Protein AF-0000000071015668 (afdb_homodimer)

Sequence (280 aa):
MLLHIVARGRIGRSPEADLVARYLKRVTWPTKITELPDTGGKVPPVDPQTRIVMLDELGEVMPSRAFADKLGRWRDDGVRETRFMIGAADGFDDADRAGADLLLSFGRATWPHMLARAMLAEQLWRAASILANHPYHREGMLLHIVARGRIGRSPEADLVARYLKRVTWPTKITELPDTGGKVPPVDPQTRIVMLDELGEVMPSRAFADKLGRWRDDGVRETRFMIGAADGFDDADRAGADLLLSFGRATWPHMLARAMLAEQLWRAASILANHPYHREG

InterPro domains:
  IPR003742 RNA methyltransferase RlmH [MF_00658] (1-138)
  IPR003742 RNA methyltransferase RlmH [PF02590] (1-137)
  IPR003742 RNA methyltransferase RlmH [PIRSF004505] (1-138)
  IPR003742 RNA methyltransferase RlmH [PTHR33603] (47-138)
  IPR003742 RNA methyltransferase RlmH [cd18081] (3-138)
  IPR029026 tRNA (guanine-N1-)-methyltransferase, N-terminal [G3DSA:3.40.1280.10] (1-140)
  IPR029028 Alpha/beta knot methyltransferases [SSF75217] (1-136)

Organism: NCBI:txid2759526

Nearest PDB structures (foldseek):
  1to0-assembly1_A  TM=9.096E-01  e=3.775E-12  Bacillus subtilis
  1to0-assembly2_D  TM=9.175E-01  e=1.017E-11  Bacillus subtilis
  1to0-assembly3_E  TM=8.978E-01  e=8.444E-12  Bacillus subtilis
  1to0-assembly4_G  TM=9.095E-01  e=1.386E-11  Bacillus subtilis
  1vh0-assembly9_D  TM=8.968E-01  e=8.884E-11  Staphylococcus aureus

Secondary structure (DSSP, 8-state):
-EEEEEEES---SSHHHHHHHHHHHH-SS-EEEEEE-SS---PPPPPTTEEEEEEEEEEEE--HHHHHHHHHHHHHTT--EEEEEE--TT---HHHHHT-SEEEES-SS---HHHHHHHHHHHHHHHHHHHTT-GGGG--/-EEEEEEES---SSHHHHHHHHHHHH-SS-EEEEEE-SS---PPPPPTTEEEEEEEEEEEE--HHHHHHHHHHHHHTT--EEEEEE--TT---HHHHHT-SEEEES-SS---HHHHHHHHHHHHHHHHHHHTT-GGGG--

pLDDT: mean 94.3, std 7.39, range [49.72, 98.81]

Solvent-accessible surface area (backbone atoms only — not comparable to full-atom values): 14536 Å² total; per-residue (Å²): 84,35,41,32,40,40,31,34,38,80,67,64,95,41,44,43,41,53,45,26,52,59,25,50,72,67,30,88,53,56,71,46,77,45,73,30,49,68,68,69,73,81,75,77,84,81,60,90,48,47,44,37,33,33,59,33,57,85,32,50,62,48,36,46,66,56,52,24,50,52,54,50,48,40,43,74,71,61,33,50,29,41,36,37,39,39,40,36,48,80,51,76,53,70,73,57,58,69,69,36,75,36,46,39,14,73,13,40,40,77,56,42,44,58,55,44,49,22,52,48,25,44,49,51,26,41,21,48,24,49,77,66,69,38,72,64,58,65,54,40,87,36,42,32,40,39,30,33,38,78,66,65,96,40,44,42,40,52,44,26,52,57,24,50,71,65,31,86,54,57,71,46,80,43,72,31,49,68,70,70,71,84,75,77,85,80,59,92,47,47,44,36,34,33,60,33,57,85,32,50,61,49,36,45,65,57,51,24,51,52,54,50,50,41,44,73,71,61,32,50,29,40,37,37,38,37,40,36,48,80,51,74,54,70,74,58,58,70,68,36,77,36,48,39,14,73,15,41,41,78,56,45,46,58,55,46,48,23,52,48,24,44,49,50,25,40,21,48,24,49,78,66,69,38,72,63,60,65,55,42

Foldseek 3Di:
DEEEEEEEDDLPPDPLVVLLCVLLVLQPHHYYYHYHYLDDDDDDDDDPLEAEEEEDLPWDEDDLQVVLVVVVVSVVVPRPYYYYYQHAPVGDDPVVVVPHPGHYYPHNDDDHRSNVSSVVSNSSSLSSCVVVVHCVVVVD/DEEEEEEEDDLPPDPLVVLLCVLLVLQPHHYYYHYHYLDDDDDDDDDPLEAEEEEDLPWDEDDLQVVLVVVVVSVVVPRPYYYYYQHAPVGDDPVVVVPHPGHYYPHNDDDHRSNVSSVVSNSSSLSSCVVVVHCCVVVD

Structure (mmCIF, N/CA/C/O backbone):
data_AF-0000000071015668-model_v1
#
loop_
_entity.id
_entity.type
_entity.pdbx_description
1 polymer 'Ribosomal RNA large subunit methyltransferase H'
#
loop_
_atom_site.group_PDB
_atom_site.id
_atom_site.type_symbol
_atom_site.label_atom_id
_atom_site.label_alt_id
_atom_site.label_comp_id
_atom_site.label_asym_id
_atom_site.label_entity_id
_atom_site.label_seq_id
_atom_site.pdbx_PDB_ins_code
_atom_site.Cartn_x
_atom_site.Cartn_y
_atom_site.Cartn_z
_atom_site.occupancy
_atom_site.B_iso_or_equiv
_atom_site.auth_seq_id
_atom_site.auth_comp_id
_atom_site.auth_asym_id
_atom_site.auth_atom_id
_atom_site.pdbx_PDB_model_num
ATOM 1 N N . MET A 1 1 ? 8.297 21.766 9.859 1 97.38 1 MET A N 1
ATOM 2 C CA . MET A 1 1 ? 6.918 21.516 9.469 1 97.38 1 MET A CA 1
ATOM 3 C C . MET A 1 1 ? 6.371 20.266 10.156 1 97.38 1 MET A C 1
ATOM 5 O O . MET A 1 1 ? 7.027 19.234 10.172 1 97.38 1 MET A O 1
ATOM 9 N N . LEU A 1 2 ? 5.109 20.406 10.781 1 98.31 2 LEU A N 1
ATOM 10 C CA . LEU A 1 2 ? 4.43 19.281 11.43 1 98.31 2 LEU A CA 1
ATOM 11 C C . LEU A 1 2 ? 3.771 18.375 10.398 1 98.31 2 LEU A C 1
ATOM 13 O O . LEU A 1 2 ? 3.092 18.859 9.484 1 98.31 2 LEU A O 1
ATOM 17 N N . LEU A 1 3 ? 4.016 17.125 10.492 1 98.81 3 LEU A N 1
ATOM 18 C CA . LEU A 1 3 ? 3.26 16.125 9.75 1 98.81 3 LEU A CA 1
ATOM 19 C C . LEU A 1 3 ? 2.145 15.531 10.609 1 98.81 3 LEU A C 1
ATOM 21 O O . LEU A 1 3 ? 2.41 14.805 11.57 1 98.81 3 LEU A O 1
ATOM 25 N N . HIS A 1 4 ? 0.927 15.875 10.289 1 98.81 4 HIS A N 1
ATOM 26 C CA . HIS A 1 4 ? -0.224 15.547 11.125 1 98.81 4 HIS A CA 1
ATOM 27 C C . HIS A 1 4 ? -1.164 14.586 10.406 1 98.81 4 HIS A C 1
ATOM 29 O O . HIS A 1 4 ? -1.786 14.945 9.406 1 98.81 4 HIS A O 1
ATOM 35 N N . ILE A 1 5 ? -1.234 13.352 10.93 1 98.75 5 ILE A N 1
ATOM 36 C CA . ILE A 1 5 ? -2.189 12.383 10.406 1 98.75 5 ILE A CA 1
ATOM 37 C C . ILE A 1 5 ? -3.504 12.484 11.18 1 98.75 5 ILE A C 1
ATOM 39 O O . ILE A 1 5 ? -3.529 12.328 12.398 1 98.75 5 ILE A O 1
ATOM 43 N N . VAL A 1 6 ? -4.555 12.789 10.484 1 97.75 6 VAL A N 1
ATOM 44 C CA . VAL A 1 6 ? -5.91 12.766 11.023 1 97.75 6 VAL A CA 1
ATOM 45 C C . VAL A 1 6 ? -6.699 11.617 10.391 1 97.75 6 VAL A C 1
ATOM 47 O O . VAL A 1 6 ? -7.066 11.688 9.211 1 97.75 6 VAL A O 1
ATOM 50 N N . ALA A 1 7 ? -6.977 10.578 11.188 1 96.81 7 ALA A N 1
ATOM 51 C CA . ALA A 1 7 ? -7.512 9.336 10.633 1 96.81 7 ALA A CA 1
ATOM 52 C C . ALA A 1 7 ? -8.828 8.961 11.305 1 96.81 7 ALA A C 1
ATOM 54 O O . ALA A 1 7 ? -8.953 9.047 12.531 1 96.81 7 ALA A O 1
ATOM 55 N N . ARG A 1 8 ? -9.727 8.578 10.469 1 93.94 8 ARG A N 1
ATOM 56 C CA . ARG A 1 8 ? -10.961 8.016 11 1 93.94 8 ARG A CA 1
ATOM 57 C C . ARG A 1 8 ? -10.766 6.555 11.398 1 93.94 8 ARG A C 1
ATOM 59 O O . ARG A 1 8 ? -10.141 5.785 10.664 1 93.94 8 ARG A O 1
ATOM 66 N N . GLY A 1 9 ? -11.336 6.18 12.562 1 92.25 9 GLY A N 1
ATOM 67 C CA . GLY A 1 9 ? -11.211 4.832 13.102 1 92.25 9 GLY A CA 1
ATOM 68 C C . GLY A 1 9 ? -10.102 4.703 14.125 1 92.25 9 GLY A C 1
ATOM 69 O O . GLY A 1 9 ? -9.031 5.305 13.969 1 92.25 9 GLY A O 1
ATOM 70 N N . ARG A 1 10 ? -10.383 3.939 15.094 1 92.69 10 ARG A N 1
ATOM 71 C CA . ARG A 1 10 ? -9.359 3.656 16.094 1 92.69 10 ARG A CA 1
ATOM 72 C C . ARG A 1 10 ? -8.516 2.451 15.688 1 92.69 10 ARG A C 1
ATOM 74 O O . ARG A 1 10 ? -9.055 1.38 15.398 1 92.69 10 ARG A O 1
ATOM 81 N N . ILE A 1 11 ? -7.27 2.693 15.695 1 94 11 ILE A N 1
ATOM 82 C CA . ILE A 1 11 ? -6.391 1.664 15.156 1 94 11 ILE A CA 1
ATOM 83 C C . ILE A 1 11 ? -6.199 0.555 16.188 1 94 11 ILE A C 1
ATOM 85 O O . ILE A 1 11 ? -6.031 -0.614 15.828 1 94 11 ILE A O 1
ATOM 89 N N . GLY A 1 12 ? -6.242 0.882 17.531 1 94.94 12 GLY A N 1
ATOM 90 C CA . GLY A 1 12 ? -6.098 -0.102 18.578 1 94.94 12 GLY A CA 1
ATOM 91 C C . GLY A 1 12 ? -4.797 -0.877 18.5 1 94.94 12 GLY A C 1
ATOM 92 O O . GLY A 1 12 ? -3.877 -0.484 17.781 1 94.94 12 GLY A O 1
ATOM 93 N N . ARG A 1 13 ? -4.73 -1.938 19.422 1 97.06 13 ARG A N 1
ATOM 94 C CA . ARG A 1 13 ? -3.592 -2.848 19.312 1 97.06 13 ARG A CA 1
ATOM 95 C C . ARG A 1 13 ? -3.701 -3.721 18.078 1 97.06 13 ARG A C 1
ATOM 97 O O . ARG A 1 13 ? -4.641 -4.508 17.938 1 97.06 13 ARG A O 1
ATOM 104 N N . SER A 1 14 ? -2.807 -3.516 17.109 1 98 14 SER A N 1
ATOM 105 C CA . SER A 1 14 ? -2.873 -4.207 15.828 1 98 14 SER A CA 1
ATOM 106 C C . SER A 1 14 ? -1.526 -4.176 15.117 1 98 14 SER A C 1
ATOM 108 O O . SER A 1 14 ? -0.663 -3.359 15.438 1 98 14 SER A O 1
ATOM 110 N N . PRO A 1 15 ? -1.354 -5.109 14.18 1 98.56 15 PRO A N 1
ATOM 111 C CA . PRO A 1 15 ? -0.14 -5.047 13.359 1 98.56 15 PRO A CA 1
ATOM 112 C C . PRO A 1 15 ? 0.015 -3.713 12.633 1 98.56 15 PRO A C 1
ATOM 114 O O . PRO A 1 15 ? 1.133 -3.211 12.492 1 98.56 15 PRO A O 1
ATOM 117 N N . GLU A 1 16 ? -1.056 -3.131 12.148 1 98.5 16 GLU A N 1
ATOM 118 C CA . GLU A 1 16 ? -0.997 -1.818 11.516 1 98.5 16 GLU A CA 1
ATOM 119 C C . GLU A 1 16 ? -0.466 -0.76 12.477 1 98.5 16 GLU A C 1
ATOM 121 O O . GLU A 1 16 ? 0.361 0.072 12.102 1 98.5 16 GLU A O 1
ATOM 126 N N . ALA A 1 17 ? -0.989 -0.798 13.734 1 98.5 17 ALA A N 1
ATOM 127 C CA . ALA A 1 17 ? -0.533 0.152 14.742 1 98.5 17 ALA A CA 1
ATOM 128 C C . ALA A 1 17 ? 0.968 0.021 14.977 1 98.5 17 ALA A C 1
ATOM 130 O O . ALA A 1 17 ? 1.67 1.024 15.125 1 98.5 17 ALA A O 1
ATOM 131 N N . ASP A 1 18 ? 1.433 -1.205 15.039 1 98.75 18 ASP A N 1
ATOM 132 C CA . ASP A 1 18 ? 2.859 -1.454 15.227 1 98.75 18 ASP A CA 1
ATOM 133 C C . ASP A 1 18 ? 3.676 -0.856 14.078 1 98.75 18 ASP A C 1
ATOM 135 O O . ASP A 1 18 ? 4.734 -0.267 14.312 1 98.75 18 ASP A O 1
ATOM 139 N N . LEU A 1 19 ? 3.162 -1.014 12.859 1 98.75 19 LEU A N 1
ATOM 140 C CA . LEU A 1 19 ? 3.842 -0.467 11.688 1 98.75 19 LEU A CA 1
ATOM 141 C C . LEU A 1 19 ? 3.855 1.058 11.734 1 98.75 19 LEU A C 1
ATOM 143 O O . LEU A 1 19 ? 4.887 1.681 11.477 1 98.75 19 LEU A O 1
ATOM 147 N N . VAL A 1 20 ? 2.746 1.648 12.07 1 98.75 20 VAL A N 1
ATOM 148 C CA . VAL A 1 20 ? 2.656 3.102 12.156 1 98.75 20 VAL A CA 1
ATOM 149 C C . VAL A 1 20 ? 3.678 3.627 13.164 1 98.75 20 VAL A C 1
ATOM 151 O O . VAL A 1 20 ? 4.453 4.535 12.852 1 98.75 20 VAL A O 1
ATOM 154 N N . ALA A 1 21 ? 3.678 3.031 14.359 1 98.56 21 ALA A N 1
ATOM 155 C CA . ALA A 1 21 ? 4.598 3.449 15.414 1 98.56 21 ALA A CA 1
ATOM 156 C C . ALA A 1 21 ? 6.047 3.291 14.969 1 98.56 21 ALA A C 1
ATOM 158 O O . ALA A 1 21 ? 6.875 4.176 15.203 1 98.56 21 ALA A O 1
ATOM 159 N N . ARG A 1 22 ? 6.367 2.217 14.328 1 98.06 22 ARG A N 1
ATOM 160 C CA . ARG A 1 22 ? 7.715 1.924 13.859 1 98.06 22 ARG A CA 1
ATOM 161 C C . ARG A 1 22 ? 8.203 2.994 12.883 1 98.06 22 ARG A C 1
ATOM 163 O O . ARG A 1 22 ? 9.312 3.512 13.031 1 98.06 22 ARG A O 1
ATOM 170 N N . TYR A 1 23 ? 7.355 3.33 11.922 1 98.31 23 TYR A N 1
ATOM 171 C CA . TYR A 1 23 ? 7.781 4.262 10.883 1 98.31 23 TYR A CA 1
ATOM 172 C C . TYR A 1 23 ? 7.828 5.691 11.414 1 98.31 23 TYR A C 1
ATOM 174 O O . TYR A 1 23 ? 8.781 6.426 11.156 1 98.31 23 TYR A O 1
ATOM 182 N N . LEU A 1 24 ? 6.836 6.059 12.18 1 98.56 24 LEU A N 1
ATOM 183 C CA . LEU A 1 24 ? 6.777 7.445 12.633 1 98.56 24 LEU A CA 1
ATOM 184 C C . LEU A 1 24 ? 7.883 7.734 13.641 1 98.56 24 LEU A C 1
ATOM 186 O O . LEU A 1 24 ? 8.383 8.859 13.711 1 98.56 24 LEU A O 1
ATOM 190 N N . LYS A 1 25 ? 8.281 6.695 14.375 1 98.12 25 LYS A N 1
ATOM 191 C CA . LYS A 1 25 ? 9.375 6.859 15.328 1 98.12 25 LYS A CA 1
ATOM 192 C C . LYS A 1 25 ? 10.672 7.246 14.625 1 98.12 25 LYS A C 1
ATOM 194 O O . LYS A 1 25 ? 11.539 7.895 15.211 1 98.12 25 LYS A O 1
ATOM 199 N N . ARG A 1 26 ? 10.773 6.98 13.328 1 97.12 26 ARG A N 1
ATOM 200 C CA . ARG A 1 26 ? 12.008 7.191 12.586 1 97.12 26 ARG A CA 1
ATOM 201 C C . ARG A 1 26 ? 11.969 8.508 11.812 1 97.12 26 ARG A C 1
ATOM 203 O O . ARG A 1 26 ? 12.977 8.938 11.258 1 97.12 26 ARG A O 1
ATOM 210 N N . VAL A 1 27 ? 10.797 9.094 11.695 1 97.69 27 VAL A N 1
ATOM 211 C CA . VAL A 1 27 ? 10.664 10.375 11 1 97.69 27 VAL A CA 1
ATOM 212 C C . VAL A 1 27 ? 11.312 11.484 11.828 1 97.69 27 VAL A C 1
ATOM 214 O O . VAL A 1 27 ? 10.969 11.664 13 1 97.69 27 VAL A O 1
ATOM 217 N N . THR A 1 28 ? 12.203 12.219 11.242 1 96.06 28 THR A N 1
ATOM 218 C CA . THR A 1 28 ? 12.969 13.227 11.969 1 96.06 28 THR A CA 1
ATOM 219 C C . THR A 1 28 ? 12.195 14.539 12.055 1 96.06 28 THR A C 1
ATOM 221 O O . THR A 1 28 ? 12.617 15.469 12.75 1 96.06 28 THR A O 1
ATOM 224 N N . TRP A 1 29 ? 11.062 14.672 11.367 1 97.62 29 TRP A N 1
ATOM 225 C CA . TRP A 1 29 ? 10.172 15.82 11.484 1 97.62 29 TRP A CA 1
ATOM 226 C C . TRP A 1 29 ? 9.156 15.617 12.602 1 97.62 29 TRP A C 1
ATOM 228 O O . TRP A 1 29 ? 8.867 14.484 12.992 1 97.62 29 TRP A O 1
ATOM 238 N N . PRO A 1 30 ? 8.625 16.734 13.203 1 98.25 30 PRO A N 1
ATOM 239 C CA . PRO A 1 30 ? 7.527 16.531 14.156 1 98.25 30 PRO A CA 1
ATOM 240 C C . PRO A 1 30 ? 6.328 15.82 13.539 1 98.25 30 PRO A C 1
ATOM 242 O O . PRO A 1 30 ? 5.938 16.125 12.406 1 98.25 30 PRO A O 1
ATOM 245 N N . THR A 1 31 ? 5.801 14.82 14.25 1 98.75 31 THR A N 1
ATOM 246 C CA . THR A 1 31 ? 4.625 14.094 13.789 1 98.75 31 THR A CA 1
ATOM 247 C C . THR A 1 31 ? 3.529 14.109 14.852 1 98.75 31 THR A C 1
ATOM 249 O O . THR A 1 31 ? 3.816 14.234 16.047 1 98.75 31 THR A O 1
ATOM 252 N N . LYS A 1 32 ? 2.316 14.031 14.406 1 98.31 32 LYS A N 1
ATOM 253 C CA . LYS A 1 32 ? 1.137 13.953 15.266 1 98.31 32 LYS A CA 1
ATOM 254 C C . LYS A 1 32 ? 0.052 13.086 14.633 1 98.31 32 LYS A C 1
ATOM 256 O O . LYS A 1 32 ? -0.143 13.117 13.414 1 98.31 32 LYS A O 1
ATOM 261 N N . ILE A 1 33 ? -0.649 12.305 15.477 1 98.38 33 ILE A N 1
ATOM 262 C CA . ILE A 1 33 ? -1.789 11.523 15.016 1 98.38 33 ILE A CA 1
ATOM 263 C C . ILE A 1 33 ? -3.037 11.914 15.805 1 98.38 33 ILE A C 1
ATOM 265 O O . ILE A 1 33 ? -3.002 11.992 17.031 1 98.38 33 ILE A O 1
ATOM 269 N N . THR A 1 34 ? -4.07 12.195 15.117 1 97.81 34 THR A N 1
ATOM 270 C CA . THR A 1 34 ? -5.398 12.375 15.688 1 97.81 34 THR A CA 1
ATOM 271 C C . THR A 1 34 ? -6.367 11.32 15.156 1 97.81 34 THR A C 1
ATOM 273 O O . THR A 1 34 ? -6.613 11.25 13.953 1 97.81 34 THR A O 1
ATOM 276 N N . GLU A 1 35 ? -6.879 10.531 16.016 1 96.81 35 GLU A N 1
ATOM 277 C CA . GLU A 1 35 ? -7.871 9.531 15.641 1 96.81 35 GLU A CA 1
ATOM 278 C C . GLU A 1 35 ? -9.289 10.039 15.898 1 96.81 35 GLU A C 1
ATOM 280 O O . GLU A 1 35 ? -9.586 10.547 16.969 1 96.81 35 GLU A O 1
ATOM 285 N N . LEU A 1 36 ? -10.078 9.914 14.938 1 95.44 36 LEU A N 1
ATOM 286 C CA . LEU A 1 36 ? -11.492 10.258 15.031 1 95.44 36 LEU A CA 1
ATOM 287 C C . LEU A 1 36 ? -12.367 9.008 14.945 1 95.44 36 LEU A C 1
ATOM 289 O O . LEU A 1 36 ? -11.945 7.992 14.398 1 95.44 36 LEU A O 1
ATOM 293 N N . PRO A 1 37 ? -13.578 9.078 15.531 1 92.12 37 PRO A N 1
ATOM 294 C CA . PRO A 1 37 ? -14.5 7.969 15.273 1 92.12 37 PRO A CA 1
ATOM 295 C C . PRO A 1 37 ? -14.789 7.777 13.781 1 92.12 37 PRO A C 1
ATOM 297 O O . PRO A 1 37 ? -14.508 8.664 12.977 1 92.12 37 PRO A O 1
ATOM 300 N N . ASP A 1 38 ? -15.328 6.652 13.445 1 86.94 38 ASP A N 1
ATOM 301 C CA . ASP A 1 38 ? -15.641 6.363 12.047 1 86.94 38 ASP A CA 1
ATOM 302 C C . ASP A 1 38 ? -16.594 7.406 11.461 1 86.94 38 ASP A C 1
ATOM 304 O O . ASP A 1 38 ? -16.484 7.762 10.289 1 86.94 38 ASP A O 1
ATOM 308 N N . THR A 1 39 ? -17.469 7.738 12.352 1 84.69 39 THR A N 1
ATOM 309 C CA . THR A 1 39 ? -18.422 8.766 11.977 1 84.69 39 THR A CA 1
ATOM 310 C C . THR A 1 39 ? -18.469 9.875 13.023 1 84.69 39 THR A C 1
ATOM 312 O O . THR A 1 39 ? -18.375 9.609 14.219 1 84.69 39 THR A O 1
ATOM 315 N N . GLY A 1 40 ? -18.438 11.086 12.492 1 83.19 40 GLY A N 1
ATOM 316 C CA . GLY A 1 40 ? -18.531 12.219 13.398 1 83.19 40 GLY A CA 1
ATOM 317 C C . GLY A 1 40 ? -17.203 12.602 14.016 1 83.19 40 GLY A C 1
ATOM 318 O O . GLY A 1 40 ? -16.141 12.375 13.414 1 83.19 40 GLY A O 1
ATOM 319 N N . GLY A 1 41 ? -17.203 13.445 15.016 1 87.88 41 GLY A N 1
ATOM 320 C CA . GLY A 1 41 ? -16.016 13.953 15.672 1 87.88 41 GLY A CA 1
ATOM 321 C C . GLY A 1 41 ? -15.508 15.258 15.078 1 87.88 41 GLY A C 1
ATOM 322 O O . GLY A 1 41 ? -15.703 15.516 13.891 1 87.88 41 GLY A O 1
ATOM 323 N N . LYS A 1 42 ? -14.883 15.945 15.914 1 88.81 42 LYS A N 1
ATOM 324 C CA . LYS A 1 42 ? -14.414 17.25 15.477 1 88.81 42 LYS A CA 1
ATOM 325 C C . LYS A 1 42 ? -12.984 17.188 14.945 1 88.81 42 LYS A C 1
ATOM 327 O O . LYS A 1 42 ? -12.07 16.766 15.648 1 88.81 42 LYS A O 1
ATOM 332 N N . VAL A 1 43 ? -12.891 17.484 13.68 1 89.94 43 VAL A N 1
ATOM 333 C CA . VAL A 1 43 ? -11.555 17.625 13.094 1 89.94 43 VAL A CA 1
ATOM 334 C C . VAL A 1 43 ? -10.828 18.797 13.727 1 89.94 43 VAL A C 1
ATOM 336 O O . VAL A 1 43 ? -11.406 19.875 13.891 1 89.94 43 VAL A O 1
ATOM 339 N N . PRO A 1 44 ? -9.586 18.625 14.109 1 93.31 44 PRO A N 1
ATOM 340 C CA . PRO A 1 44 ? -8.852 19.766 14.664 1 93.31 44 PRO A CA 1
ATOM 341 C C . PRO A 1 44 ? -8.844 20.969 13.727 1 93.31 44 PRO A C 1
ATOM 343 O O . PRO A 1 44 ? -8.812 20.812 12.508 1 93.31 44 PRO A O 1
ATOM 346 N N . PRO A 1 45 ? -8.812 22.078 14.297 1 92.56 45 PRO A N 1
ATOM 347 C CA . PRO A 1 45 ? -8.805 23.281 13.469 1 92.56 45 PRO A CA 1
ATOM 348 C C . PRO A 1 45 ? -7.562 23.375 12.578 1 92.56 45 PRO A C 1
ATOM 350 O O . PRO A 1 45 ? -6.5 22.875 12.945 1 92.56 45 PRO A O 1
ATOM 353 N N . VAL A 1 46 ? -7.801 24 11.414 1 92.19 46 VAL A N 1
ATOM 354 C CA . VAL A 1 46 ? -6.723 24.141 10.438 1 92.19 46 VAL A CA 1
ATOM 355 C C . VAL A 1 46 ? -6.148 25.562 10.516 1 92.19 46 VAL A C 1
ATOM 357 O O . VAL A 1 46 ? -6.879 26.547 10.359 1 92.19 46 VAL A O 1
ATOM 360 N N . ASP A 1 47 ? -4.918 25.656 10.742 1 90.88 47 ASP A N 1
ATOM 361 C CA . ASP A 1 47 ? -4.242 26.953 10.719 1 90.88 47 ASP A CA 1
ATOM 362 C C . ASP A 1 47 ? -3.994 27.406 9.281 1 90.88 47 ASP A C 1
ATOM 364 O O . ASP A 1 47 ? -3.941 26.594 8.359 1 90.88 47 ASP A O 1
ATOM 368 N N . PRO A 1 48 ? -3.865 28.75 8.992 1 89.31 48 PRO A N 1
ATOM 369 C CA . PRO A 1 48 ? -3.666 29.266 7.633 1 89.31 48 PRO A CA 1
ATOM 370 C C . PRO A 1 48 ? -2.424 28.703 6.957 1 89.31 48 PRO A C 1
ATOM 372 O O . PRO A 1 48 ? -2.379 28.594 5.727 1 89.31 48 PRO A O 1
ATOM 375 N N . GLN A 1 49 ? -1.411 28.328 7.605 1 95.44 49 GLN A N 1
ATOM 376 C CA . GLN A 1 49 ? -0.181 27.812 7.016 1 95.44 49 GLN A CA 1
ATOM 377 C C . GLN A 1 49 ? -0.168 26.297 7.016 1 95.44 49 GLN A C 1
ATOM 379 O O . GLN A 1 49 ? 0.865 25.672 7.285 1 95.44 49 GLN A O 1
ATOM 384 N N . THR A 1 50 ? -1.408 25.734 6.742 1 97.88 50 THR A N 1
ATOM 385 C CA . THR A 1 50 ? -1.548 24.281 6.711 1 97.88 50 THR A CA 1
ATOM 386 C C . THR A 1 50 ? -1.896 23.797 5.305 1 97.88 50 THR A C 1
ATOM 388 O O . THR A 1 50 ? -2.738 24.391 4.633 1 97.88 50 THR A O 1
ATOM 391 N N . ARG A 1 51 ? -1.171 22.812 4.824 1 98.5 51 ARG A N 1
ATOM 392 C CA . ARG A 1 51 ? -1.559 22.094 3.615 1 98.5 51 ARG A CA 1
ATOM 393 C C . ARG A 1 51 ? -2.367 20.844 3.957 1 98.5 51 ARG A C 1
ATOM 395 O O . ARG A 1 51 ? -2.012 20.109 4.875 1 98.5 51 ARG A O 1
ATOM 402 N N . ILE A 1 52 ? -3.467 20.641 3.207 1 98.19 52 ILE A N 1
ATOM 403 C CA . ILE A 1 52 ? -4.332 19.484 3.432 1 98.19 52 ILE A CA 1
ATOM 404 C C . ILE A 1 52 ? -4.117 18.453 2.322 1 98.19 52 ILE A C 1
ATOM 406 O O . ILE A 1 52 ? -4.309 18.75 1.143 1 98.19 52 ILE A O 1
ATOM 410 N N . VAL A 1 53 ? -3.691 17.266 2.73 1 98.56 53 VAL A N 1
ATOM 411 C CA . VAL A 1 53 ? -3.553 16.125 1.832 1 98.56 53 VAL A CA 1
ATOM 412 C C . VAL A 1 53 ? -4.609 15.078 2.164 1 98.56 53 VAL A C 1
ATOM 414 O O . VAL A 1 53 ? -4.684 14.602 3.301 1 98.56 53 VAL A O 1
ATOM 417 N N . MET A 1 54 ? -5.414 14.727 1.204 1 97.81 54 MET A N 1
ATOM 418 C CA . MET A 1 54 ? -6.391 13.656 1.396 1 97.81 54 MET A CA 1
ATOM 419 C C . MET A 1 54 ? -5.957 12.391 0.673 1 97.81 54 MET A C 1
ATOM 421 O O . MET A 1 54 ? -5.613 12.43 -0.51 1 97.81 54 MET A O 1
ATOM 425 N N . LEU A 1 55 ? -5.914 11.305 1.407 1 97.38 55 LEU A N 1
ATOM 426 C CA . LEU A 1 55 ? -5.66 10.023 0.769 1 97.38 55 LEU A CA 1
ATOM 427 C C . LEU A 1 55 ? -6.918 9.492 0.083 1 97.38 55 LEU A C 1
ATOM 429 O O . LEU A 1 55 ? -7.938 9.273 0.737 1 97.38 55 LEU A O 1
ATOM 433 N N . ASP A 1 56 ? -6.797 9.336 -1.21 1 94.25 56 ASP A N 1
ATOM 434 C CA . ASP A 1 56 ? -7.949 9.023 -2.053 1 94.25 56 ASP A CA 1
ATOM 435 C C . ASP A 1 56 ? -7.523 8.219 -3.283 1 94.25 56 ASP A C 1
ATOM 437 O O . ASP A 1 56 ? -6.59 8.609 -3.988 1 94.25 56 ASP A O 1
ATOM 441 N N . GLU A 1 57 ? -8.234 7.117 -3.568 1 91.62 57 GLU A N 1
ATOM 442 C CA . GLU A 1 57 ? -7.863 6.262 -4.691 1 91.62 57 GLU A CA 1
ATOM 443 C C . GLU A 1 57 ? -7.992 7.008 -6.02 1 91.62 57 GLU A C 1
ATOM 445 O O . GLU A 1 57 ? -7.406 6.602 -7.023 1 91.62 57 GLU A O 1
ATOM 450 N N . LEU A 1 58 ? -8.68 8.156 -6.035 1 90 58 LEU A N 1
ATOM 451 C CA . LEU A 1 58 ? -8.875 8.922 -7.258 1 90 58 LEU A CA 1
ATOM 452 C C . LEU A 1 58 ? -7.84 10.039 -7.367 1 90 58 LEU A C 1
ATOM 454 O O . LEU A 1 58 ? -7.832 10.789 -8.344 1 90 58 LEU A O 1
ATOM 458 N N . GLY A 1 59 ? -6.973 10.117 -6.383 1 95.25 59 GLY A N 1
ATOM 459 C CA . GLY A 1 59 ? -5.992 11.188 -6.328 1 95.25 59 GLY A CA 1
ATOM 460 C C . GLY A 1 59 ? -4.797 10.953 -7.227 1 95.25 59 GLY A C 1
ATOM 461 O O . GLY A 1 59 ? -4.832 10.086 -8.102 1 95.25 59 GLY A O 1
ATOM 462 N N . GLU A 1 60 ? -3.795 11.797 -7.082 1 96.75 60 GLU A N 1
ATOM 463 C CA . GLU A 1 60 ? -2.549 11.727 -7.836 1 96.75 60 GLU A CA 1
ATOM 464 C C . GLU A 1 60 ? -1.694 10.547 -7.375 1 96.75 60 GLU A C 1
ATOM 466 O O . GLU A 1 60 ? -1.512 10.336 -6.176 1 96.75 60 GLU A O 1
ATOM 471 N N . VAL A 1 61 ? -1.271 9.789 -8.289 1 96.56 61 VAL A N 1
ATOM 472 C CA . VAL A 1 61 ? -0.312 8.719 -8.039 1 96.56 61 VAL A CA 1
ATOM 473 C C . VAL A 1 61 ? 1.104 9.219 -8.32 1 96.56 61 VAL A C 1
ATOM 475 O O . VAL A 1 61 ? 1.444 9.523 -9.469 1 96.56 61 VAL A O 1
ATOM 478 N N . MET A 1 62 ? 1.941 9.312 -7.289 1 95.19 62 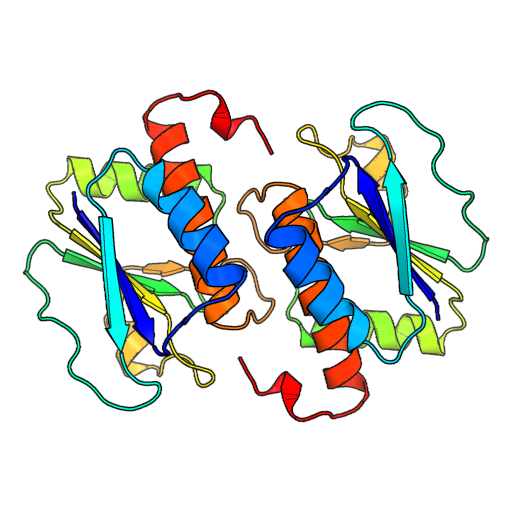MET A N 1
ATOM 479 C CA . MET A 1 62 ? 3.262 9.891 -7.523 1 95.19 62 MET A CA 1
ATOM 480 C C . MET A 1 62 ? 4.355 9.016 -6.922 1 95.19 62 MET A C 1
ATOM 482 O O . MET A 1 62 ? 4.121 8.312 -5.934 1 95.19 62 MET A O 1
ATOM 486 N N . PRO A 1 63 ? 5.531 9.062 -7.566 1 96.38 63 PRO A N 1
ATOM 487 C CA . PRO A 1 63 ? 6.68 8.375 -6.973 1 96.38 63 PRO A CA 1
ATOM 488 C C . PRO A 1 63 ? 7.074 8.953 -5.617 1 96.38 63 PRO A C 1
ATOM 490 O O . PRO A 1 63 ? 6.82 10.125 -5.34 1 96.38 63 PRO A O 1
ATOM 493 N N . SER A 1 64 ? 7.711 8.117 -4.844 1 96.94 64 SER A N 1
ATOM 494 C CA . SER A 1 64 ? 8.156 8.547 -3.52 1 96.94 64 SER A CA 1
ATOM 495 C C . SER A 1 64 ? 9.008 9.805 -3.605 1 96.94 64 SER A C 1
ATOM 497 O O . SER A 1 64 ? 8.883 10.703 -2.77 1 96.94 64 SER A O 1
ATOM 499 N N . ARG A 1 65 ? 9.82 9.906 -4.629 1 96.38 65 ARG A N 1
ATOM 500 C CA . ARG A 1 65 ? 10.695 11.062 -4.762 1 96.38 65 ARG A CA 1
ATOM 501 C C . ARG A 1 65 ? 9.883 12.336 -5.02 1 96.38 65 ARG A C 1
ATOM 503 O O . ARG A 1 65 ? 10.18 13.391 -4.453 1 96.38 65 ARG A O 1
ATOM 510 N N . ALA A 1 66 ? 8.93 12.211 -5.832 1 97.62 66 ALA A N 1
ATOM 511 C CA . ALA A 1 66 ? 8.07 13.359 -6.113 1 97.62 66 ALA A CA 1
ATOM 512 C C . ALA A 1 66 ? 7.305 13.789 -4.867 1 97.62 66 ALA A C 1
ATOM 514 O O . ALA A 1 66 ? 7.16 14.984 -4.605 1 97.62 66 ALA A O 1
ATOM 515 N N . PHE A 1 67 ? 6.828 12.859 -4.113 1 98.25 67 PHE A N 1
ATOM 516 C CA . PHE A 1 67 ? 6.145 13.133 -2.855 1 98.25 67 PHE A CA 1
ATOM 517 C C . PHE A 1 67 ? 7.074 13.836 -1.874 1 98.25 67 PHE A C 1
ATOM 519 O O . PHE A 1 67 ? 6.695 14.836 -1.265 1 98.25 67 PHE A O 1
ATOM 526 N N . ALA A 1 68 ? 8.25 13.336 -1.787 1 98.31 68 ALA A N 1
ATOM 527 C CA . ALA A 1 68 ? 9.258 13.93 -0.917 1 98.31 68 ALA A CA 1
ATOM 528 C C . ALA A 1 68 ? 9.547 15.375 -1.325 1 98.31 68 ALA A C 1
ATOM 530 O O . ALA A 1 68 ? 9.602 16.266 -0.477 1 98.31 68 ALA A O 1
ATOM 531 N N . ASP A 1 69 ? 9.734 15.562 -2.621 1 98.31 69 ASP A N 1
ATOM 532 C CA . ASP A 1 69 ? 10.023 16.891 -3.139 1 98.31 69 ASP A CA 1
ATOM 533 C C . ASP A 1 69 ? 8.891 17.875 -2.82 1 98.31 69 ASP A C 1
ATOM 535 O O . ASP A 1 69 ? 9.141 19.031 -2.477 1 98.31 69 ASP A O 1
ATOM 539 N N . LYS A 1 70 ? 7.699 17.391 -2.926 1 98.5 70 LYS A N 1
ATOM 540 C CA . LYS A 1 70 ? 6.543 18.219 -2.617 1 98.5 70 LYS A CA 1
ATOM 541 C C . LYS A 1 70 ? 6.531 18.625 -1.146 1 98.5 70 LYS A C 1
ATOM 543 O O . LYS A 1 70 ? 6.344 19.812 -0.822 1 98.5 70 LYS A O 1
ATOM 548 N N . LEU A 1 71 ? 6.723 17.719 -0.256 1 98.56 71 LEU A N 1
ATOM 549 C CA . LEU A 1 71 ? 6.801 18 1.171 1 98.56 71 LEU A CA 1
ATOM 550 C C . LEU A 1 71 ? 7.941 18.969 1.465 1 98.56 71 LEU A C 1
ATOM 552 O O . LEU A 1 71 ? 7.773 19.922 2.236 1 98.56 71 LEU A O 1
ATOM 556 N N . GLY A 1 72 ? 9.086 18.703 0.833 1 98.44 72 GLY A N 1
ATOM 557 C CA . GLY A 1 72 ? 10.227 19.578 1.012 1 98.44 72 GLY A CA 1
ATOM 558 C C . GLY A 1 72 ? 9.953 21 0.583 1 98.44 72 GLY A C 1
ATOM 559 O O . GLY A 1 72 ? 10.32 21.953 1.284 1 98.44 72 GLY A O 1
ATOM 560 N N . ARG A 1 73 ? 9.367 21.141 -0.561 1 98.5 73 ARG A N 1
ATOM 561 C CA . ARG A 1 73 ? 9.016 22.469 -1.061 1 98.5 73 ARG A CA 1
ATOM 562 C C . ARG A 1 73 ? 8.07 23.188 -0.1 1 98.5 73 ARG A C 1
ATOM 564 O O . ARG A 1 73 ? 8.258 24.375 0.196 1 98.5 73 ARG A O 1
ATOM 571 N N . TRP A 1 74 ? 7.047 22.453 0.393 1 98.62 74 TRP A N 1
ATOM 572 C CA . TRP A 1 74 ? 6.117 23.031 1.351 1 98.62 74 TRP A CA 1
ATOM 573 C C . TRP A 1 74 ? 6.848 23.5 2.604 1 98.62 74 TRP A C 1
ATOM 575 O O . TRP A 1 74 ? 6.629 24.625 3.078 1 98.62 74 TRP A O 1
ATOM 585 N N . ARG A 1 75 ? 7.688 22.703 3.107 1 97.81 75 ARG A N 1
ATOM 586 C CA . ARG A 1 75 ? 8.484 23.062 4.273 1 97.81 75 ARG A CA 1
ATOM 587 C C . ARG A 1 75 ? 9.297 24.312 4.012 1 97.81 75 ARG A C 1
ATOM 589 O O . ARG A 1 75 ? 9.289 25.25 4.816 1 97.81 75 ARG A O 1
ATOM 596 N N . ASP A 1 76 ? 9.93 24.406 2.871 1 97.81 76 ASP A N 1
ATOM 597 C CA . ASP A 1 76 ? 10.805 25.516 2.512 1 97.81 76 ASP A CA 1
ATOM 598 C C . ASP A 1 76 ? 9.992 26.797 2.271 1 97.81 76 ASP A C 1
ATOM 600 O O . ASP A 1 76 ? 10.492 27.906 2.469 1 97.81 76 ASP A O 1
ATOM 604 N N . ASP A 1 77 ? 8.781 26.656 1.91 1 97.5 77 ASP A N 1
ATOM 605 C CA . ASP A 1 77 ? 7.898 27.781 1.62 1 97.5 77 ASP A CA 1
ATOM 606 C C . ASP A 1 77 ? 7.242 28.312 2.895 1 97.5 77 ASP A C 1
ATOM 608 O O . ASP A 1 77 ? 6.41 29.219 2.842 1 97.5 77 ASP A O 1
ATOM 612 N N . GLY A 1 78 ? 7.469 27.688 3.975 1 96.75 78 GLY A N 1
ATOM 613 C CA . GLY A 1 78 ? 7.008 28.234 5.242 1 96.75 78 GLY A CA 1
ATOM 614 C C . GLY A 1 78 ? 5.742 27.578 5.75 1 96.75 78 GLY A C 1
ATOM 615 O O . GLY A 1 78 ? 5.141 28.031 6.723 1 96.75 78 GLY A O 1
ATOM 616 N N . VAL A 1 79 ? 5.332 26.484 5.117 1 98.12 79 VAL A N 1
ATOM 617 C CA . VAL A 1 79 ? 4.199 25.719 5.625 1 98.12 79 VAL A CA 1
ATOM 618 C C . VAL A 1 79 ? 4.523 25.172 7.016 1 98.12 79 VAL A C 1
ATOM 620 O O . VAL A 1 79 ? 5.605 24.625 7.242 1 98.12 79 VAL A O 1
ATOM 623 N N . ARG A 1 80 ? 3.596 25.344 7.93 1 97.69 80 ARG A N 1
ATOM 624 C CA . ARG A 1 80 ? 3.846 24.969 9.312 1 97.69 80 ARG A CA 1
ATOM 625 C C . ARG A 1 80 ? 3.346 23.562 9.594 1 97.69 80 ARG A C 1
ATOM 627 O O . ARG A 1 80 ? 3.877 22.859 10.461 1 97.69 80 ARG A O 1
ATOM 634 N N . GLU A 1 81 ? 2.271 23.141 8.844 1 98.44 81 GLU A N 1
ATOM 635 C CA . GLU A 1 81 ? 1.658 21.828 9.023 1 98.44 81 GLU A CA 1
ATOM 636 C C . GLU A 1 81 ? 1.19 21.25 7.691 1 98.44 81 GLU A C 1
ATOM 638 O O . GLU A 1 81 ? 0.61 21.969 6.867 1 98.44 81 GLU A O 1
ATOM 643 N N . THR A 1 82 ? 1.531 20.047 7.453 1 98.75 82 THR A N 1
ATOM 644 C CA . THR A 1 82 ? 0.836 19.234 6.461 1 98.75 82 THR A CA 1
ATOM 645 C C . THR A 1 82 ? -0.062 18.203 7.137 1 98.75 82 THR A C 1
ATOM 647 O O . THR A 1 82 ? 0.416 17.375 7.906 1 98.75 82 THR A O 1
ATOM 650 N N . ARG A 1 83 ? -1.336 18.328 6.863 1 98.56 83 ARG A N 1
ATOM 651 C CA . ARG A 1 83 ? -2.32 17.438 7.465 1 98.56 83 ARG A CA 1
ATOM 652 C C . ARG A 1 83 ? -2.783 16.375 6.465 1 98.56 83 ARG A C 1
ATOM 654 O O . ARG A 1 83 ? -3.287 16.719 5.391 1 98.56 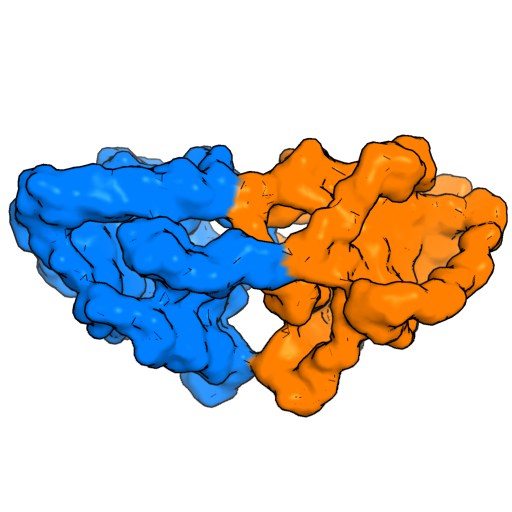83 ARG A O 1
ATOM 661 N N . PHE A 1 84 ? -2.58 15.164 6.867 1 98.69 84 PHE A N 1
ATOM 662 C CA . PHE A 1 84 ? -3.012 14.023 6.066 1 98.69 84 PHE A CA 1
ATOM 663 C C . PHE A 1 84 ? -4.328 13.469 6.594 1 98.69 84 PHE A C 1
ATOM 665 O O . PHE A 1 84 ? -4.41 13.031 7.742 1 98.69 84 PHE A O 1
ATOM 672 N N . MET A 1 85 ? -5.312 13.461 5.684 1 97.31 85 MET A N 1
ATOM 673 C CA . MET A 1 85 ? -6.641 12.977 6.055 1 97.31 85 MET A CA 1
ATOM 674 C C . MET A 1 85 ? -6.867 11.562 5.52 1 97.31 85 MET A C 1
ATOM 676 O O . MET A 1 85 ? -6.699 11.312 4.328 1 97.31 85 MET A O 1
ATOM 680 N N . ILE A 1 86 ? -7.188 10.656 6.395 1 96.69 86 ILE A N 1
ATOM 681 C CA . ILE A 1 86 ? -7.574 9.297 6.031 1 96.69 86 ILE A CA 1
ATOM 682 C C . ILE A 1 86 ? -9.031 9.047 6.426 1 96.69 86 ILE A C 1
ATOM 684 O O . ILE A 1 86 ? -9.375 9.117 7.609 1 96.69 86 ILE A O 1
ATOM 688 N N . GLY A 1 87 ? -9.812 8.797 5.488 1 92.38 87 GLY A N 1
ATOM 689 C CA . GLY A 1 87 ? -11.234 8.602 5.707 1 92.38 87 GLY A CA 1
ATOM 690 C C . GLY A 1 87 ? -11.586 7.199 6.18 1 92.38 87 GLY A C 1
ATOM 691 O O . GLY A 1 87 ? -10.711 6.336 6.273 1 92.38 87 GLY A O 1
ATOM 692 N N . ALA A 1 88 ? -12.867 7.09 6.426 1 86.75 88 ALA A N 1
ATOM 693 C CA . ALA A 1 88 ? -13.406 5.762 6.719 1 86.75 88 ALA A CA 1
ATOM 694 C C . ALA A 1 88 ? -13.742 5.008 5.438 1 86.75 88 ALA A C 1
ATOM 696 O O . ALA A 1 88 ? -13.234 5.34 4.363 1 86.75 88 ALA A O 1
ATOM 697 N N . ALA A 1 89 ? -14.492 3.93 5.562 1 79.62 89 ALA A N 1
ATOM 698 C CA . ALA A 1 89 ? -14.781 3.027 4.449 1 79.62 89 ALA A CA 1
ATOM 699 C C . ALA A 1 89 ? -15.477 3.77 3.311 1 79.62 89 ALA A C 1
ATOM 701 O O . ALA A 1 89 ? -15.273 3.449 2.137 1 79.62 89 ALA A O 1
ATOM 702 N N . ASP A 1 90 ? -16.094 4.859 3.643 1 81.44 90 ASP A N 1
ATOM 703 C CA . ASP A 1 90 ? -16.875 5.562 2.627 1 81.44 90 ASP A CA 1
ATOM 704 C C . ASP A 1 90 ? -16.031 6.613 1.914 1 81.44 90 ASP A C 1
ATOM 706 O O . ASP A 1 90 ? -16.453 7.168 0.895 1 81.44 90 ASP A O 1
ATOM 710 N N . GLY A 1 91 ? -14.906 6.805 2.328 1 85.69 91 GLY A N 1
ATOM 711 C CA . GLY A 1 91 ? -14.016 7.785 1.717 1 85.69 91 GLY A CA 1
ATOM 712 C C . GLY A 1 91 ? -14.516 9.211 1.858 1 85.69 91 GLY A C 1
ATOM 713 O O . GLY A 1 91 ? -15.109 9.57 2.877 1 85.69 91 GLY A O 1
ATOM 714 N N . PHE A 1 92 ? -14.086 10.125 0.968 1 88.31 92 PHE A N 1
ATOM 715 C CA . PHE A 1 92 ? -14.391 11.547 1.011 1 88.31 92 PHE A CA 1
ATOM 716 C C . PHE A 1 92 ? -15.422 11.914 -0.052 1 88.31 92 PHE A C 1
ATOM 718 O O . PHE A 1 92 ? -15.484 11.281 -1.107 1 88.31 92 PHE A O 1
ATOM 725 N N . ASP A 1 93 ? -16.188 12.875 0.308 1 87.12 93 ASP A N 1
ATOM 726 C CA . ASP A 1 93 ? -17.125 13.375 -0.695 1 87.12 93 ASP A CA 1
ATOM 727 C C . ASP A 1 93 ? -16.5 14.508 -1.509 1 87.12 93 ASP A C 1
ATOM 729 O O . ASP A 1 93 ? -15.352 14.883 -1.285 1 87.12 93 ASP A O 1
ATOM 733 N N . ASP A 1 94 ? -17.234 14.977 -2.451 1 90 94 ASP A N 1
ATOM 734 C CA . ASP A 1 94 ? -16.719 15.977 -3.381 1 90 94 ASP A CA 1
ATOM 735 C C . ASP A 1 94 ? -16.375 17.281 -2.654 1 90 94 ASP A C 1
ATOM 737 O O . ASP A 1 94 ? -15.406 17.953 -3.012 1 90 94 ASP A O 1
ATOM 741 N N . ALA A 1 95 ? -17.188 17.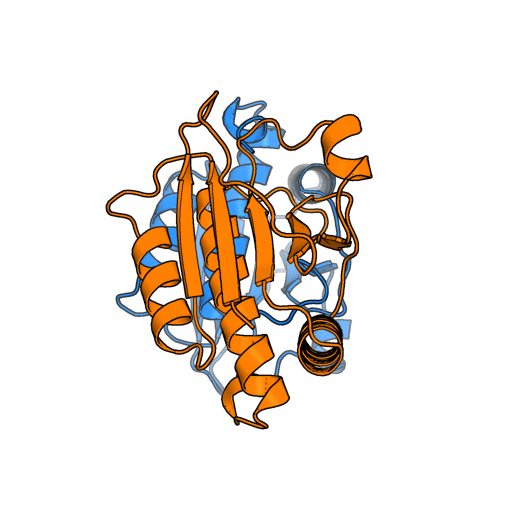641 -1.723 1 87.31 95 ALA A N 1
ATOM 742 C CA . ALA A 1 95 ? -16.922 18.859 -0.955 1 87.31 95 ALA A CA 1
ATOM 743 C C . ALA A 1 95 ? -15.602 18.766 -0.205 1 87.31 95 ALA A C 1
ATOM 745 O O . ALA A 1 95 ? -14.828 19.719 -0.161 1 87.31 95 ALA A O 1
ATOM 746 N N . ASP A 1 96 ? -15.305 17.578 0.373 1 87.38 96 ASP A N 1
ATOM 747 C CA . ASP A 1 96 ? -14.023 17.328 1.034 1 87.38 96 ASP A CA 1
ATOM 748 C C . ASP A 1 96 ? -12.859 17.484 0.061 1 87.38 96 ASP A C 1
ATOM 750 O O . ASP A 1 96 ? -11.891 18.188 0.355 1 87.38 96 ASP A O 1
ATOM 754 N N . ARG A 1 97 ? -12.984 16.875 -1.07 1 91 97 ARG A N 1
ATOM 755 C CA . ARG A 1 97 ? -11.914 16.844 -2.059 1 91 97 ARG A CA 1
ATOM 756 C C . ARG A 1 97 ? -11.57 18.234 -2.555 1 91 97 ARG A C 1
ATOM 758 O O . ARG A 1 97 ? -10.406 18.547 -2.818 1 91 97 ARG A O 1
ATOM 765 N N . ALA A 1 98 ? -12.57 19.141 -2.631 1 91.31 98 ALA A N 1
ATOM 766 C CA . ALA A 1 98 ? -12.383 20.5 -3.125 1 91.31 98 ALA A CA 1
ATOM 767 C C . ALA A 1 98 ? -11.508 21.312 -2.174 1 91.31 98 ALA A C 1
ATOM 769 O O . ALA A 1 98 ? -10.82 22.234 -2.596 1 91.31 98 ALA A O 1
ATOM 770 N N . GLY A 1 99 ? -11.469 20.922 -0.972 1 91.81 99 GLY A N 1
ATOM 771 C CA . GLY A 1 99 ? -10.711 21.656 0.03 1 91.81 99 GLY A CA 1
ATOM 772 C C . GLY A 1 99 ? -9.289 21.156 0.187 1 91.81 99 GLY A C 1
ATOM 773 O O . GLY A 1 99 ? -8.484 21.75 0.907 1 91.81 99 GLY A O 1
ATOM 774 N N . ALA A 1 100 ? -8.914 20.141 -0.521 1 96.56 100 ALA A N 1
ATOM 775 C CA . ALA A 1 100 ? -7.594 19.531 -0.379 1 96.56 100 ALA A CA 1
ATOM 776 C C . ALA A 1 100 ? -6.562 20.266 -1.232 1 96.56 100 ALA A C 1
ATOM 778 O O . ALA A 1 100 ? -6.859 20.688 -2.355 1 96.56 100 ALA A O 1
ATOM 779 N N . ASP A 1 101 ? -5.402 20.453 -0.698 1 97.44 101 ASP A N 1
ATOM 780 C CA . ASP A 1 101 ? -4.277 20.953 -1.482 1 97.44 101 ASP A CA 1
ATOM 781 C C . ASP A 1 101 ? -3.713 19.859 -2.393 1 97.44 101 ASP A C 1
ATOM 783 O O . ASP A 1 101 ? -3.113 20.156 -3.428 1 97.44 101 ASP A O 1
ATOM 787 N N . LEU A 1 102 ? -3.9 18.594 -1.983 1 97.94 102 LEU A N 1
ATOM 788 C CA . LEU A 1 102 ? -3.451 17.438 -2.732 1 97.94 102 LEU A CA 1
ATOM 789 C C . LEU A 1 102 ? -4.34 16.219 -2.441 1 97.94 102 LEU A C 1
ATOM 791 O O . LEU A 1 102 ? -4.645 15.938 -1.282 1 97.94 102 LEU A O 1
ATOM 795 N N . LEU A 1 103 ? -4.844 15.664 -3.5 1 97.75 103 LEU A N 1
ATOM 796 C CA . LEU A 1 103 ? -5.367 14.305 -3.41 1 97.75 103 LEU A CA 1
ATOM 797 C C . LEU A 1 103 ? -4.289 13.289 -3.746 1 97.75 103 LEU A C 1
ATOM 799 O O . LEU A 1 103 ? -3.785 13.258 -4.871 1 97.75 103 LEU A O 1
ATOM 803 N N . LEU A 1 104 ? -3.939 12.469 -2.729 1 98.12 104 LEU A N 1
ATOM 804 C CA . LEU A 1 104 ? -2.846 11.516 -2.871 1 98.12 104 LEU A CA 1
ATOM 805 C C . LEU A 1 104 ? -3.377 10.094 -2.953 1 98.12 104 LEU A C 1
ATOM 807 O O . LEU A 1 104 ? -4.156 9.664 -2.1 1 98.12 104 LEU A O 1
ATOM 811 N N . SER A 1 105 ? -2.998 9.445 -4.016 1 97 105 SER A N 1
ATOM 812 C CA . SER A 1 105 ? -3.359 8.039 -4.176 1 97 105 SER A CA 1
ATOM 813 C C . SER A 1 105 ? -2.133 7.141 -4.082 1 97 105 SER A C 1
ATOM 815 O O . SER A 1 105 ? -1.109 7.406 -4.715 1 97 105 SER A O 1
ATOM 817 N N . PHE A 1 106 ? -2.221 6.086 -3.271 1 97.44 106 PHE A N 1
ATOM 818 C CA . PHE A 1 106 ? -1.175 5.07 -3.227 1 97.44 106 PHE A CA 1
ATOM 819 C C . PHE A 1 106 ? -1.427 3.986 -4.266 1 97.44 106 PHE A C 1
ATOM 821 O O . PHE A 1 106 ? -1.008 2.84 -4.086 1 97.44 106 PHE A O 1
ATOM 828 N N . GLY A 1 107 ? -2.061 4.391 -5.359 1 96.38 107 GLY A N 1
ATOM 829 C CA . GLY A 1 107 ? -2.523 3.494 -6.406 1 96.38 107 GLY A CA 1
ATOM 830 C C . GLY A 1 107 ? -4.035 3.471 -6.547 1 96.38 107 GLY A C 1
ATOM 831 O O . GLY A 1 107 ? -4.742 4.184 -5.832 1 96.38 107 GLY A O 1
ATOM 832 N N . ARG A 1 108 ? -4.5 2.648 -7.469 1 95.31 108 ARG A N 1
ATOM 833 C CA . ARG A 1 108 ? -5.93 2.635 -7.758 1 95.31 108 ARG A CA 1
ATOM 834 C C . ARG A 1 108 ? -6.633 1.522 -6.992 1 95.31 108 ARG A C 1
ATOM 836 O O . ARG A 1 108 ? -7.867 1.462 -6.965 1 95.31 108 ARG A O 1
ATOM 843 N N . ALA A 1 109 ? -5.816 0.695 -6.418 1 96 109 ALA A N 1
ATOM 844 C CA . ALA A 1 109 ? -6.391 -0.323 -5.543 1 96 109 ALA A CA 1
ATOM 845 C C . ALA A 1 109 ? -6.992 0.307 -4.289 1 96 109 ALA A C 1
ATOM 847 O O . ALA A 1 109 ? -6.484 1.313 -3.791 1 96 109 ALA A O 1
ATOM 848 N N . THR A 1 110 ? -8.023 -0.24 -3.795 1 94.69 110 THR A N 1
ATOM 849 C CA . THR A 1 110 ? -8.617 0.183 -2.529 1 94.69 110 THR A CA 1
ATOM 850 C C . THR A 1 110 ? -7.871 -0.436 -1.351 1 94.69 110 THR A C 1
ATOM 852 O O . THR A 1 110 ? -7.625 -1.644 -1.329 1 94.69 110 THR A O 1
ATOM 855 N N . TRP A 1 111 ? -7.531 0.391 -0.441 1 95.81 111 TRP A N 1
ATOM 856 C CA . TRP A 1 111 ? -6.848 -0.079 0.758 1 95.81 111 TRP A CA 1
ATOM 857 C C . TRP A 1 111 ? -7.707 0.142 1.999 1 95.81 111 TRP A C 1
ATOM 859 O O . TRP A 1 111 ? -8.352 1.184 2.137 1 95.81 111 TRP A O 1
ATOM 869 N N . PRO A 1 112 ? -7.734 -0.838 2.914 1 94.62 112 PRO A N 1
ATOM 870 C CA . PRO A 1 112 ? -8.383 -0.553 4.199 1 94.62 112 PRO A CA 1
ATOM 871 C C . PRO A 1 112 ? -7.73 0.608 4.941 1 94.62 112 PRO A C 1
ATOM 873 O O . PRO A 1 112 ? -6.504 0.763 4.898 1 94.62 112 PRO A O 1
ATOM 876 N N . HIS A 1 113 ? -8.445 1.338 5.652 1 94.69 113 HIS A N 1
ATOM 877 C CA . HIS A 1 113 ? -7.961 2.604 6.188 1 94.69 113 HIS A CA 1
ATOM 878 C C . HIS A 1 113 ? -6.855 2.381 7.215 1 94.69 113 HIS A C 1
ATOM 880 O O . HIS A 1 113 ? -5.938 3.195 7.336 1 94.69 113 HIS A O 1
ATOM 886 N N . MET A 1 114 ? -6.891 1.234 7.961 1 95.31 114 MET A N 1
ATOM 887 C CA . MET A 1 114 ? -5.816 1.006 8.922 1 95.31 114 MET A CA 1
ATOM 888 C C . MET A 1 114 ? -4.508 0.68 8.211 1 95.31 114 MET A C 1
ATOM 890 O O . MET A 1 114 ? -3.436 1.104 8.648 1 95.31 114 MET A O 1
ATOM 894 N N . LEU A 1 115 ? -4.609 -0.057 7.152 1 97.12 115 LEU A N 1
ATOM 895 C CA . LEU A 1 115 ? -3.418 -0.351 6.359 1 97.12 115 LEU A CA 1
ATOM 896 C C . LEU A 1 115 ? -2.912 0.901 5.652 1 97.12 115 LEU A C 1
ATOM 898 O O . LEU A 1 115 ? -1.703 1.132 5.578 1 97.12 115 LEU A O 1
ATOM 902 N N . ALA A 1 116 ? -3.818 1.696 5.168 1 97.31 116 ALA A N 1
ATOM 903 C CA . ALA A 1 116 ? -3.445 2.953 4.523 1 97.31 116 ALA A CA 1
ATOM 904 C C . ALA A 1 116 ? -2.67 3.852 5.48 1 97.31 116 ALA A C 1
ATOM 906 O O . ALA A 1 116 ? -1.763 4.574 5.066 1 97.31 116 ALA A O 1
ATOM 907 N N . ARG A 1 117 ? -3.037 3.855 6.719 1 98.19 117 ARG A N 1
ATOM 908 C CA . ARG A 1 117 ? -2.332 4.637 7.727 1 98.19 117 ARG A CA 1
ATOM 909 C C . ARG A 1 117 ? -0.883 4.18 7.863 1 98.19 117 ARG A C 1
ATOM 911 O O . ARG A 1 117 ? 0.029 5.004 7.953 1 98.19 117 ARG A O 1
ATOM 918 N N . ALA A 1 118 ? -0.681 2.855 7.883 1 98.69 118 ALA A N 1
ATOM 919 C CA . ALA A 1 118 ? 0.669 2.301 7.938 1 98.69 118 ALA A CA 1
ATOM 920 C C . ALA A 1 118 ? 1.455 2.652 6.676 1 98.69 118 ALA A C 1
ATOM 922 O O . ALA A 1 118 ? 2.639 2.99 6.75 1 98.69 118 ALA A O 1
ATOM 923 N N . MET A 1 119 ? 0.79 2.564 5.543 1 98.62 119 MET A N 1
ATOM 924 C CA . MET A 1 119 ? 1.398 2.92 4.266 1 98.62 119 MET A CA 1
ATOM 925 C C . MET A 1 119 ? 1.847 4.379 4.262 1 98.62 119 MET A C 1
ATOM 927 O O . MET A 1 119 ? 2.965 4.688 3.846 1 98.62 119 MET A O 1
ATOM 931 N N . LEU A 1 120 ? 0.993 5.203 4.762 1 98.81 120 LEU A N 1
ATOM 932 C CA . LEU A 1 120 ? 1.333 6.621 4.832 1 98.81 120 LEU A CA 1
ATOM 933 C C . LEU A 1 120 ? 2.535 6.848 5.742 1 9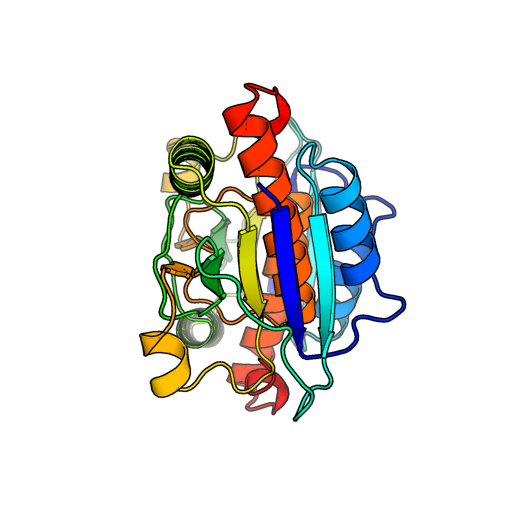8.81 120 LEU A C 1
ATOM 935 O O . LEU A 1 120 ? 3.457 7.586 5.387 1 98.81 120 LEU A O 1
ATOM 939 N N . ALA A 1 121 ? 2.518 6.223 6.91 1 98.81 121 ALA A N 1
ATOM 940 C CA . ALA A 1 121 ? 3.633 6.363 7.84 1 98.81 121 ALA A CA 1
ATOM 941 C C . ALA A 1 121 ? 4.949 5.949 7.188 1 98.81 121 ALA A C 1
ATOM 943 O O . ALA A 1 121 ? 5.973 6.617 7.359 1 98.81 121 ALA A O 1
ATOM 944 N N . GLU A 1 122 ? 4.91 4.871 6.434 1 98.56 122 GLU A N 1
ATOM 945 C CA . GLU A 1 122 ? 6.094 4.426 5.699 1 98.56 122 GLU A CA 1
ATOM 946 C C . GLU A 1 122 ? 6.555 5.488 4.707 1 98.56 122 GLU A C 1
ATOM 948 O O . GLU A 1 122 ? 7.746 5.793 4.621 1 98.56 122 GLU A O 1
ATOM 953 N N . GLN A 1 123 ? 5.664 6.078 3.941 1 98.44 123 GLN A N 1
ATOM 954 C CA . GLN A 1 123 ? 6.031 7.051 2.918 1 98.44 123 GLN A CA 1
ATOM 955 C C . GLN A 1 123 ? 6.531 8.352 3.549 1 98.44 123 GLN A C 1
ATOM 957 O O . GLN A 1 123 ? 7.387 9.031 2.982 1 98.44 123 GLN A O 1
ATOM 962 N N . LEU A 1 124 ? 5.969 8.688 4.742 1 98.69 124 LEU A N 1
ATOM 963 C CA . LEU A 1 124 ? 6.484 9.859 5.445 1 98.69 124 LEU A CA 1
ATOM 964 C C . LEU A 1 124 ? 7.922 9.633 5.902 1 98.69 124 LEU A C 1
ATOM 966 O O . LEU A 1 124 ? 8.758 10.531 5.793 1 98.69 124 LEU A O 1
ATOM 970 N N . TRP A 1 125 ? 8.203 8.445 6.367 1 98.25 125 TRP A N 1
ATOM 971 C CA . TRP A 1 125 ? 9.578 8.102 6.723 1 98.25 125 TRP A CA 1
ATOM 972 C C . TRP A 1 125 ? 10.477 8.125 5.492 1 98.25 125 TRP A C 1
ATOM 974 O O . TRP A 1 125 ? 11.57 8.703 5.527 1 98.25 125 TRP A O 1
ATOM 984 N N . ARG A 1 126 ? 9.992 7.582 4.441 1 97.56 126 ARG A N 1
ATOM 985 C CA . ARG A 1 126 ? 10.766 7.535 3.205 1 97.56 126 ARG A CA 1
ATOM 986 C C . ARG A 1 126 ? 11.023 8.938 2.666 1 97.56 126 ARG A C 1
ATOM 988 O O . ARG A 1 126 ? 12.133 9.25 2.229 1 97.56 126 ARG A O 1
ATOM 995 N N . ALA A 1 127 ? 10.039 9.758 2.697 1 98 127 ALA A N 1
ATOM 996 C CA . ALA A 1 127 ? 10.188 11.133 2.223 1 98 127 ALA A CA 1
ATOM 997 C C . ALA A 1 127 ? 11.227 11.891 3.051 1 98 127 ALA A C 1
ATOM 999 O O . ALA A 1 127 ? 12.102 12.562 2.498 1 98 127 ALA A O 1
ATOM 1000 N N . ALA A 1 128 ? 11.094 11.742 4.367 1 97.44 128 ALA A N 1
ATOM 1001 C CA . ALA A 1 128 ? 12.07 12.383 5.246 1 97.44 128 ALA A CA 1
ATOM 1002 C C . ALA A 1 128 ? 13.477 11.875 4.973 1 97.44 128 ALA A C 1
ATOM 1004 O O . ALA A 1 128 ? 14.438 12.656 4.969 1 97.44 128 ALA A O 1
ATOM 1005 N N . SER A 1 129 ? 13.562 10.578 4.719 1 96.81 129 SER A N 1
ATOM 1006 C CA . SER A 1 129 ? 14.852 9.961 4.434 1 96.81 129 SER A CA 1
ATOM 1007 C C . SER A 1 129 ? 15.438 10.477 3.117 1 96.81 129 SER A C 1
ATOM 1009 O O . SER A 1 129 ? 16.625 10.766 3.031 1 96.81 129 SER A O 1
ATOM 1011 N N . ILE A 1 130 ? 14.602 10.57 2.125 1 96.69 130 ILE A N 1
ATOM 1012 C CA . ILE A 1 130 ? 15.016 11.078 0.822 1 96.69 130 ILE A CA 1
ATOM 1013 C C . ILE A 1 130 ? 15.555 12.5 0.969 1 96.69 130 ILE A C 1
ATOM 1015 O O . ILE A 1 130 ? 16.641 12.812 0.476 1 96.69 130 ILE A O 1
ATOM 1019 N N . LEU A 1 131 ? 14.867 13.336 1.672 1 97 131 LEU A N 1
ATOM 1020 C CA . LEU A 1 131 ? 15.211 14.742 1.814 1 97 131 LEU A CA 1
ATOM 1021 C C . LEU A 1 131 ? 16.469 14.906 2.658 1 97 131 LEU A C 1
ATOM 1023 O O . LEU A 1 131 ? 17.219 15.883 2.492 1 97 131 LEU A O 1
ATOM 1027 N N . ALA A 1 132 ? 16.703 13.906 3.51 1 95.94 132 ALA A N 1
ATOM 1028 C CA . ALA A 1 132 ? 17.875 13.945 4.371 1 95.94 132 ALA A CA 1
ATOM 1029 C C . ALA A 1 132 ? 19.047 13.195 3.738 1 95.94 132 ALA A C 1
ATOM 1031 O O . ALA A 1 132 ? 20.109 13.07 4.344 1 95.94 132 ALA A O 1
ATOM 1032 N N . ASN A 1 133 ? 18.828 12.586 2.492 1 93.31 133 ASN A N 1
ATOM 1033 C CA . ASN A 1 133 ? 19.812 11.758 1.811 1 93.31 133 ASN A CA 1
ATOM 1034 C C . ASN A 1 133 ? 20.234 10.562 2.66 1 93.31 133 ASN A C 1
ATOM 1036 O O . ASN A 1 133 ? 21.406 10.211 2.711 1 93.31 133 ASN A O 1
ATOM 1040 N N . HIS A 1 134 ? 19.344 10.148 3.398 1 89.94 134 HIS A N 1
ATOM 1041 C CA . HIS A 1 134 ? 19.531 8.93 4.176 1 89.94 134 HIS A CA 1
ATOM 1042 C C . HIS A 1 134 ? 19.5 7.691 3.281 1 89.94 134 HIS A C 1
ATOM 1044 O O . HIS A 1 134 ? 18.703 7.621 2.34 1 89.94 134 HIS A O 1
ATOM 1050 N N . PRO A 1 135 ? 20.281 6.621 3.527 1 83.69 135 PRO A N 1
ATOM 1051 C CA . PRO A 1 135 ? 20.375 5.434 2.674 1 83.69 135 PRO A CA 1
ATOM 1052 C C . PRO A 1 135 ? 19.078 4.652 2.604 1 83.69 135 PRO A C 1
ATOM 1054 O O . PRO A 1 135 ? 18.859 3.869 1.672 1 83.69 135 PRO A O 1
ATOM 1057 N N . TYR A 1 136 ? 18.219 4.852 3.42 1 80.06 136 TYR A N 1
ATOM 1058 C CA . TYR A 1 136 ? 16.969 4.113 3.441 1 80.06 136 TYR A CA 1
ATOM 1059 C C . TYR A 1 136 ? 16.219 4.262 2.119 1 80.06 136 TYR A C 1
ATOM 1061 O O . TYR A 1 136 ? 15.523 3.342 1.687 1 80.06 136 TYR A O 1
ATOM 1069 N N . HIS A 1 137 ? 16.422 5.332 1.533 1 68.31 137 HIS A N 1
ATOM 1070 C CA . HIS A 1 137 ? 15.609 5.59 0.349 1 68.31 137 HIS A CA 1
ATOM 1071 C C . HIS A 1 137 ? 15.977 4.648 -0.79 1 68.31 137 HIS A C 1
ATOM 1073 O O . HIS A 1 137 ? 15.219 4.492 -1.748 1 68.31 137 HIS A O 1
ATOM 1079 N N . ARG A 1 138 ? 17.094 4.02 -0.528 1 63.88 138 ARG A N 1
ATOM 1080 C CA . ARG A 1 138 ? 17.562 3.062 -1.529 1 63.88 138 ARG A CA 1
ATOM 1081 C C . ARG A 1 138 ? 17.062 1.657 -1.209 1 63.88 138 ARG A C 1
ATOM 1083 O O . ARG A 1 138 ? 17.188 0.745 -2.027 1 63.88 138 ARG A O 1
ATOM 1090 N N . GLU A 1 139 ? 16.469 1.531 0.026 1 57.56 139 GLU A N 1
ATOM 1091 C CA . GLU A 1 139 ? 16.141 0.208 0.542 1 57.56 139 GLU A CA 1
ATOM 1092 C C . GLU A 1 139 ? 14.742 -0.218 0.095 1 57.56 139 GLU A C 1
ATOM 1094 O O . GLU A 1 139 ? 14.281 -1.312 0.432 1 57.56 139 GLU A O 1
ATOM 1099 N N . GLY A 1 140 ? 14.516 -0.091 -1.169 1 49.72 140 GLY A N 1
ATOM 1100 C CA . GLY A 1 140 ? 13.266 -0.71 -1.575 1 49.72 140 GLY A CA 1
ATOM 1101 C C . GLY A 1 140 ? 13.25 -2.215 -1.383 1 49.72 140 GLY A C 1
ATOM 1102 O O . GLY A 1 140 ? 14.305 -2.842 -1.28 1 49.72 140 GLY A O 1
ATOM 1103 N N . MET B 1 1 ? -7.73 -22.391 -8.734 1 97.38 1 MET B N 1
ATOM 1104 C CA . MET B 1 1 ? -6.441 -21.797 -9.078 1 97.38 1 MET B CA 1
ATOM 1105 C C . MET B 1 1 ? -5.645 -21.453 -7.824 1 97.38 1 MET B C 1
ATOM 1107 O O . MET B 1 1 ? -6.18 -20.859 -6.887 1 97.38 1 MET B O 1
ATOM 1111 N N . LEU B 1 2 ? -4.301 -21.891 -7.793 1 98.31 2 LEU B N 1
ATOM 1112 C CA . LEU B 1 2 ? -3.396 -21.594 -6.688 1 98.31 2 LEU B CA 1
ATOM 1113 C C . LEU B 1 2 ? -2.879 -20.172 -6.773 1 98.31 2 LEU B C 1
ATOM 1115 O O . LEU B 1 2 ? -2.451 -19.719 -7.84 1 98.31 2 LEU B O 1
ATOM 1119 N N . LEU B 1 3 ? -2.975 -19.453 -5.711 1 98.81 3 LEU B N 1
ATOM 1120 C CA . LEU B 1 3 ? -2.295 -18.172 -5.566 1 98.81 3 LEU B CA 1
ATOM 1121 C C . LEU B 1 3 ? -0.975 -18.328 -4.82 1 98.81 3 LEU B C 1
ATOM 1123 O O . LEU B 1 3 ? -0.966 -18.609 -3.619 1 98.81 3 LEU B O 1
ATOM 1127 N N . HIS B 1 4 ? 0.109 -18.188 -5.531 1 98.81 4 HIS B N 1
ATOM 1128 C CA . HIS B 1 4 ? 1.434 -18.5 -5.004 1 98.81 4 HIS B CA 1
ATOM 1129 C C . HIS B 1 4 ? 2.293 -17.234 -4.906 1 98.81 4 HIS B C 1
ATOM 1131 O O . HIS B 1 4 ? 2.658 -16.656 -5.93 1 98.81 4 HIS B O 1
ATOM 1137 N N . ILE B 1 5 ? 2.588 -16.844 -3.67 1 98.75 5 ILE B N 1
ATOM 1138 C CA . ILE B 1 5 ? 3.502 -15.727 -3.453 1 98.75 5 ILE B CA 1
ATOM 1139 C C . ILE B 1 5 ? 4.93 -16.25 -3.324 1 98.75 5 ILE B C 1
ATOM 1141 O O . ILE B 1 5 ? 5.223 -17.062 -2.447 1 98.75 5 ILE B O 1
ATOM 1145 N N . VAL B 1 6 ? 5.785 -15.812 -4.207 1 97.75 6 VAL B N 1
ATOM 1146 C CA . VAL B 1 6 ? 7.219 -16.078 -4.129 1 97.75 6 VAL B CA 1
ATOM 1147 C C . VAL B 1 6 ? 7.961 -14.781 -3.812 1 97.75 6 VAL B C 1
ATOM 1149 O O . VAL B 1 6 ? 8.062 -13.891 -4.664 1 97.75 6 VAL B O 1
ATOM 1152 N N . ALA B 1 7 ? 8.492 -14.688 -2.588 1 96.88 7 ALA B N 1
ATOM 1153 C CA . ALA B 1 7 ? 9.016 -13.414 -2.096 1 96.88 7 ALA B CA 1
ATOM 1154 C C . ALA B 1 7 ? 10.477 -13.555 -1.667 1 96.88 7 ALA B C 1
ATOM 1156 O O . ALA B 1 7 ? 10.844 -14.523 -1.003 1 96.88 7 ALA B O 1
ATOM 1157 N N . ARG B 1 8 ? 11.211 -12.586 -2.086 1 93.88 8 ARG B N 1
ATOM 1158 C CA . ARG B 1 8 ? 12.578 -12.5 -1.581 1 93.88 8 ARG B CA 1
ATOM 1159 C C . ARG B 1 8 ? 12.617 -11.883 -0.19 1 93.88 8 ARG B C 1
ATOM 1161 O O . ARG B 1 8 ? 11.922 -10.898 0.073 1 93.88 8 ARG B O 1
ATOM 1168 N N . GLY B 1 9 ? 13.445 -12.469 0.702 1 92.38 9 GLY B N 1
ATOM 1169 C CA . GLY B 1 9 ? 13.562 -12.023 2.08 1 92.38 9 GLY B CA 1
ATOM 1170 C C . GLY B 1 9 ? 12.703 -12.82 3.043 1 92.38 9 GLY B C 1
ATOM 1171 O O . GLY B 1 9 ? 11.57 -13.188 2.715 1 92.38 9 GLY B O 1
ATOM 1172 N N . ARG B 1 10 ? 13.25 -13.023 4.16 1 92.81 10 ARG B N 1
ATOM 1173 C CA . ARG B 1 10 ? 12.492 -13.688 5.207 1 92.81 10 ARG B CA 1
ATOM 1174 C C . ARG B 1 10 ? 11.703 -12.68 6.039 1 92.81 10 ARG B C 1
ATOM 1176 O O . ARG B 1 10 ? 12.266 -11.719 6.559 1 92.81 10 ARG B O 1
ATOM 1183 N N . ILE B 1 11 ? 10.453 -12.969 6.121 1 94.25 11 ILE B N 1
ATOM 1184 C CA . ILE B 1 11 ? 9.578 -11.977 6.746 1 94.25 11 ILE B CA 1
ATOM 1185 C C . ILE B 1 11 ? 9.711 -12.062 8.266 1 94.25 11 ILE B C 1
ATOM 1187 O O . ILE B 1 11 ? 9.586 -11.047 8.961 1 94.25 11 ILE B O 1
ATOM 1191 N N . GLY B 1 12 ? 10.008 -13.281 8.82 1 95.06 12 GLY B N 1
ATOM 1192 C CA . GLY B 1 12 ? 10.18 -13.461 10.25 1 95.06 12 GLY B CA 1
ATOM 1193 C C . GLY B 1 12 ? 8.961 -13.039 11.055 1 95.06 12 GLY B C 1
ATOM 1194 O O . GLY B 1 12 ? 7.879 -12.852 10.508 1 95.06 12 GLY B O 1
ATOM 1195 N N . ARG B 1 13 ? 9.188 -13.039 12.453 1 97.12 13 ARG B N 1
ATOM 1196 C CA . ARG B 1 13 ? 8.148 -12.492 13.32 1 97.12 13 ARG B CA 1
ATOM 1197 C C . ARG B 1 13 ? 8.078 -10.969 13.188 1 97.12 13 ARG B C 1
ATOM 1199 O O . ARG B 1 13 ? 9.039 -10.273 13.523 1 97.12 13 ARG B O 1
ATOM 1206 N N . SER B 1 14 ? 7 -10.469 12.609 1 98.06 14 SER B N 1
ATOM 1207 C CA . SER B 1 14 ? 6.871 -9.047 12.328 1 98.06 14 SER B CA 1
ATOM 1208 C C . SER B 1 14 ? 5.406 -8.656 12.141 1 98.06 14 SER B C 1
ATOM 1210 O O . SER B 1 14 ? 4.555 -9.508 11.898 1 98.06 14 SER B O 1
ATOM 1212 N N . PRO B 1 15 ? 5.133 -7.363 12.305 1 98.56 15 PRO B N 1
ATOM 1213 C CA . PRO B 1 15 ? 3.777 -6.898 12.008 1 98.56 15 PRO B CA 1
ATOM 1214 C C . PRO B 1 15 ? 3.35 -7.223 10.578 1 98.56 15 PRO B C 1
ATOM 1216 O O . PRO B 1 15 ? 2.184 -7.547 10.336 1 98.56 15 PRO B O 1
ATOM 1219 N N . GLU B 1 16 ? 4.238 -7.133 9.609 1 98.5 16 GLU B N 1
ATOM 1220 C CA . GLU B 1 16 ? 3.922 -7.504 8.234 1 98.5 16 GLU B CA 1
ATOM 1221 C C . GLU B 1 16 ? 3.502 -8.969 8.141 1 98.5 16 GLU B C 1
ATOM 1223 O O . GLU B 1 16 ? 2.539 -9.297 7.441 1 98.5 16 GLU B O 1
ATOM 1228 N N . ALA B 1 17 ? 4.277 -9.836 8.844 1 98.5 17 ALA B N 1
ATOM 1229 C CA . ALA B 1 17 ? 3.947 -11.266 8.844 1 98.5 17 ALA B CA 1
ATOM 1230 C C . ALA B 1 17 ? 2.547 -11.5 9.398 1 98.5 17 ALA B C 1
ATOM 1232 O O . ALA B 1 17 ? 1.796 -12.328 8.867 1 98.5 17 ALA B O 1
ATOM 1233 N N . ASP B 1 18 ? 2.225 -10.797 10.453 1 98.75 18 ASP B N 1
ATOM 1234 C CA . ASP B 1 18 ? 0.899 -10.914 11.055 1 98.75 18 ASP B CA 1
ATOM 1235 C C . ASP B 1 18 ? -0.189 -10.516 10.062 1 98.75 18 ASP B C 1
ATOM 1237 O O . ASP B 1 18 ? -1.229 -11.172 9.977 1 98.75 18 ASP B O 1
ATOM 1241 N N . LEU B 1 19 ? 0.074 -9.438 9.312 1 98.75 19 LEU B N 1
ATOM 1242 C CA . LEU B 1 19 ? -0.881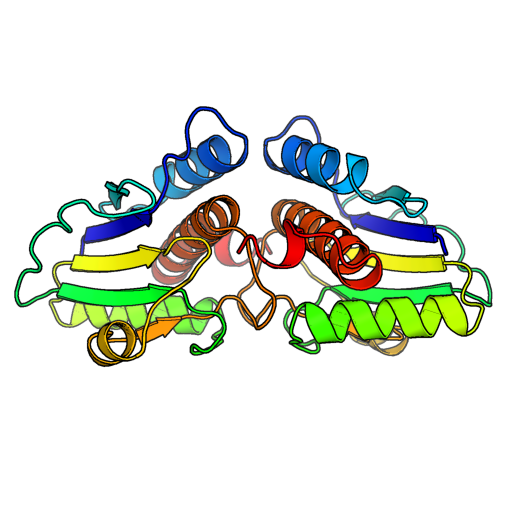 -8.977 8.312 1 98.75 19 LEU B CA 1
ATOM 1243 C C . LEU B 1 19 ? -1.033 -9.992 7.188 1 98.75 19 LEU B C 1
ATOM 1245 O O . LEU B 1 19 ? -2.15 -10.297 6.77 1 98.75 19 LEU B O 1
ATOM 1249 N N . VAL B 1 20 ? 0.063 -10.516 6.719 1 98.75 20 VAL B N 1
ATOM 1250 C CA . VAL B 1 20 ? 0.029 -11.508 5.652 1 98.75 20 VAL B CA 1
ATOM 1251 C C . VAL B 1 20 ? -0.81 -12.711 6.086 1 98.75 20 VAL B C 1
ATOM 1253 O O . VAL B 1 20 ? -1.715 -13.141 5.367 1 98.75 20 VAL B O 1
ATOM 1256 N N . ALA B 1 21 ? -0.506 -13.234 7.273 1 98.62 21 ALA B N 1
ATOM 1257 C CA . ALA B 1 21 ? -1.225 -14.391 7.797 1 98.62 21 ALA B CA 1
ATOM 1258 C C . ALA B 1 21 ? -2.715 -14.094 7.941 1 98.62 21 ALA B C 1
ATOM 1260 O O . ALA B 1 21 ? -3.557 -14.922 7.59 1 98.62 21 ALA B O 1
ATOM 1261 N N . ARG B 1 22 ? -3.055 -12.945 8.43 1 98.06 22 ARG B N 1
ATOM 1262 C CA . ARG B 1 22 ? -4.438 -12.531 8.641 1 98.06 22 ARG B CA 1
ATOM 1263 C C . ARG B 1 22 ? -5.215 -12.531 7.328 1 98.06 22 ARG B C 1
ATOM 1265 O O . ARG B 1 22 ? -6.316 -13.086 7.254 1 98.06 22 ARG B O 1
ATOM 1272 N N . TYR B 1 23 ? -4.625 -11.93 6.301 1 98.31 23 TYR B N 1
ATOM 1273 C CA . TYR B 1 23 ? -5.34 -11.789 5.039 1 98.31 23 TYR B CA 1
ATOM 1274 C C . TYR B 1 23 ? -5.414 -13.117 4.301 1 98.31 23 TYR B C 1
ATOM 1276 O O . TYR B 1 23 ? -6.473 -13.492 3.785 1 98.31 23 TYR B O 1
ATOM 1284 N N . LEU B 1 24 ? -4.328 -13.844 4.289 1 98.56 24 LEU B N 1
ATOM 1285 C CA . LEU B 1 24 ? -4.312 -15.078 3.508 1 98.56 24 LEU B CA 1
ATOM 1286 C C . LEU B 1 24 ? -5.211 -16.141 4.137 1 98.56 24 LEU B C 1
ATOM 1288 O O . LEU B 1 24 ? -5.797 -16.953 3.432 1 98.56 24 LEU B O 1
ATOM 1292 N N . LYS B 1 25 ? -5.348 -16.062 5.461 1 98.06 25 LYS B N 1
ATOM 1293 C CA . LYS B 1 25 ? -6.23 -17 6.152 1 98.06 25 LYS B CA 1
ATOM 1294 C C . LYS B 1 25 ? -7.676 -16.828 5.688 1 98.06 25 LYS B C 1
ATOM 1296 O O . LYS B 1 25 ? -8.469 -17.781 5.75 1 98.06 25 LYS B O 1
ATOM 1301 N N . ARG B 1 26 ? -8.016 -15.688 5.113 1 97.06 26 ARG B N 1
ATOM 1302 C CA . ARG B 1 26 ? -9.391 -15.375 4.746 1 97.06 26 ARG B CA 1
ATOM 1303 C C . ARG B 1 26 ? -9.633 -15.641 3.264 1 97.06 26 ARG B C 1
ATOM 1305 O O . ARG B 1 26 ? -10.773 -15.578 2.797 1 97.06 26 ARG B O 1
ATOM 1312 N N . VAL B 1 27 ? -8.57 -15.828 2.498 1 97.69 27 VAL B N 1
ATOM 1313 C CA . VAL B 1 27 ? -8.719 -16.109 1.073 1 97.69 27 VAL B CA 1
ATOM 1314 C C . VAL B 1 27 ? -9.281 -17.516 0.882 1 97.69 27 VAL B C 1
ATOM 1316 O O . VAL B 1 27 ? -8.727 -18.5 1.397 1 97.69 27 VAL B O 1
ATOM 1319 N N . THR B 1 28 ? -10.336 -17.641 0.143 1 96.06 28 THR B N 1
ATOM 1320 C CA . THR B 1 28 ? -11.031 -18.906 -0.01 1 96.06 28 THR B CA 1
ATOM 1321 C C . THR B 1 28 ? -10.383 -19.75 -1.105 1 96.06 28 THR B C 1
ATOM 1323 O O . THR B 1 28 ? -10.742 -20.922 -1.3 1 96.06 28 THR B O 1
ATOM 1326 N N . TRP B 1 29 ? -9.43 -19.203 -1.861 1 97.69 29 TRP B N 1
ATOM 1327 C CA . TRP B 1 29 ? -8.648 -19.953 -2.844 1 97.69 29 TRP B CA 1
ATOM 1328 C C . TRP B 1 29 ? -7.41 -20.578 -2.203 1 97.69 29 TRP B C 1
ATOM 1330 O O . TRP B 1 29 ? -6.941 -20.109 -1.164 1 97.69 29 TRP B O 1
ATOM 1340 N N . PRO B 1 30 ? -6.867 -21.688 -2.779 1 98.25 30 PRO B N 1
ATOM 1341 C CA . PRO B 1 30 ? -5.586 -22.172 -2.273 1 98.25 30 PRO B CA 1
ATOM 1342 C C . PRO B 1 30 ? -4.473 -21.141 -2.363 1 98.25 30 PRO B C 1
ATOM 1344 O O . PRO B 1 30 ? -4.359 -20.438 -3.375 1 98.25 30 PRO B O 1
ATOM 1347 N N . THR B 1 31 ? -3.727 -20.984 -1.265 1 98.75 31 THR B N 1
ATOM 1348 C CA . THR B 1 31 ? -2.604 -20.047 -1.244 1 98.75 31 THR B CA 1
ATOM 1349 C C . THR B 1 31 ? -1.32 -20.766 -0.823 1 98.75 31 THR B C 1
ATOM 1351 O O . THR B 1 31 ? -1.366 -21.781 -0.121 1 98.75 31 THR B O 1
ATOM 1354 N N . LYS B 1 32 ? -0.209 -20.25 -1.294 1 98.31 32 LYS B N 1
ATOM 1355 C CA . LYS B 1 32 ? 1.123 -20.734 -0.948 1 98.31 32 LYS B CA 1
ATOM 1356 C C . LYS B 1 32 ? 2.131 -19.594 -0.905 1 98.31 32 LYS B C 1
ATOM 1358 O O . LYS B 1 32 ? 2.07 -18.672 -1.724 1 98.31 32 LYS B O 1
ATOM 1363 N N . ILE B 1 33 ? 3.049 -19.672 0.055 1 98.38 33 ILE B N 1
ATOM 1364 C CA . ILE B 1 33 ? 4.141 -18.703 0.125 1 98.38 33 ILE B CA 1
ATOM 1365 C C . ILE B 1 33 ? 5.48 -19.438 0.059 1 98.38 33 ILE B C 1
ATOM 1367 O O . ILE B 1 33 ? 5.691 -20.422 0.764 1 98.38 33 ILE B O 1
ATOM 1371 N N . THR B 1 34 ? 6.32 -18.984 -0.781 1 97.88 34 THR B N 1
ATOM 1372 C CA . THR B 1 34 ? 7.715 -19.406 -0.839 1 97.88 34 THR B CA 1
ATOM 1373 C C . THR B 1 34 ? 8.648 -18.219 -0.567 1 97.88 34 THR B C 1
ATOM 1375 O O . THR B 1 34 ? 8.648 -17.234 -1.311 1 97.88 34 THR B O 1
ATOM 1378 N N . GLU B 1 35 ? 9.406 -18.328 0.458 1 96.88 35 GLU B N 1
ATOM 1379 C CA . GLU B 1 35 ? 10.383 -17.297 0.774 1 96.88 35 GLU B CA 1
ATOM 1380 C C . GLU B 1 35 ? 11.773 -17.672 0.258 1 96.88 35 GLU B C 1
ATOM 1382 O O . GLU B 1 35 ? 12.234 -18.797 0.474 1 96.88 35 GLU B O 1
ATOM 1387 N N . LEU B 1 36 ? 12.359 -16.797 -0.408 1 95.38 36 LEU B N 1
ATOM 1388 C CA . LEU B 1 36 ? 13.719 -16.953 -0.899 1 95.38 36 LEU B CA 1
ATOM 1389 C C . LEU B 1 36 ? 14.672 -16 -0.185 1 95.38 36 LEU B C 1
ATOM 1391 O O . LEU B 1 36 ? 14.242 -14.961 0.335 1 95.38 36 LEU B O 1
ATOM 1395 N N . PRO B 1 37 ? 15.969 -16.359 -0.124 1 92.19 37 PRO B N 1
ATOM 1396 C CA . PRO B 1 37 ? 16.922 -15.367 0.375 1 92.19 37 PRO B CA 1
ATOM 1397 C C . PRO B 1 37 ? 16.922 -14.086 -0.459 1 92.19 37 PRO B C 1
ATOM 1399 O O . PRO B 1 37 ? 16.391 -14.078 -1.579 1 92.19 37 PRO B O 1
ATOM 1402 N N . ASP B 1 38 ? 17.469 -13.062 0.068 1 87 38 ASP B N 1
ATOM 1403 C CA . ASP B 1 38 ? 17.516 -11.781 -0.638 1 87 38 ASP B CA 1
ATOM 1404 C C . ASP B 1 38 ? 18.219 -11.922 -1.983 1 87 38 ASP B C 1
ATOM 1406 O O . ASP B 1 38 ? 17.844 -11.266 -2.959 1 87 38 ASP B O 1
ATOM 1410 N N . THR B 1 39 ? 19.219 -12.727 -1.864 1 84.69 39 THR B N 1
ATOM 1411 C CA . THR B 1 39 ? 19.984 -13.016 -3.074 1 84.69 39 THR B CA 1
ATOM 1412 C C . THR B 1 39 ? 20.125 -14.516 -3.283 1 84.69 39 THR B C 1
ATOM 1414 O O . THR B 1 39 ? 20.312 -15.266 -2.322 1 84.69 39 THR B O 1
ATOM 1417 N N . GLY B 1 40 ? 19.891 -14.891 -4.523 1 83.06 40 GLY B N 1
ATOM 1418 C CA . GLY B 1 40 ? 20.047 -16.297 -4.844 1 83.06 40 GLY B CA 1
ATOM 1419 C C . GLY B 1 40 ? 18.844 -17.141 -4.477 1 83.06 40 GLY B C 1
ATOM 1420 O O . GLY B 1 40 ? 17.719 -16.641 -4.449 1 83.06 40 GLY B O 1
ATOM 1421 N N . GLY B 1 41 ? 18.969 -18.438 -4.508 1 87.81 41 GLY B N 1
ATOM 1422 C CA . GLY B 1 41 ? 17.875 -19.375 -4.238 1 87.81 41 GLY B CA 1
ATOM 1423 C C . GLY B 1 41 ? 17.156 -19.812 -5.488 1 87.81 41 GLY B C 1
ATOM 1424 O O . GLY B 1 41 ? 17.078 -19.078 -6.473 1 87.81 41 GLY B O 1
ATOM 1425 N N . LYS B 1 42 ? 16.641 -20.953 -5.355 1 88.75 42 LYS B N 1
ATOM 1426 C CA . LYS B 1 42 ? 15.977 -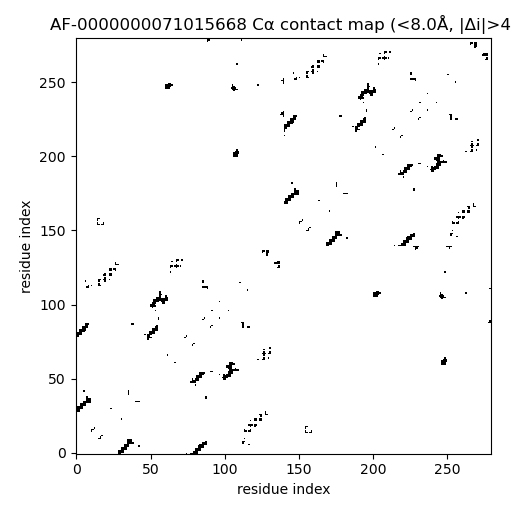21.531 -6.523 1 88.75 42 LYS B CA 1
ATOM 1427 C C . LYS B 1 42 ? 14.484 -21.219 -6.508 1 88.75 42 LYS B C 1
ATOM 1429 O O . LYS B 1 42 ? 13.773 -21.578 -5.562 1 88.75 42 LYS B O 1
ATOM 1434 N N . VAL B 1 43 ? 14.102 -20.453 -7.5 1 89.88 43 VAL B N 1
ATOM 1435 C CA . VAL B 1 43 ? 12.672 -20.234 -7.688 1 89.88 43 VAL B CA 1
ATOM 1436 C C . VAL B 1 43 ? 11.977 -21.547 -8.039 1 89.88 43 VAL B C 1
ATOM 1438 O O . VAL B 1 43 ? 12.477 -22.312 -8.875 1 89.88 43 VAL B O 1
ATOM 1441 N N . PRO B 1 44 ? 10.875 -21.844 -7.414 1 93.19 44 PRO B N 1
ATOM 1442 C CA . PRO B 1 44 ? 10.164 -23.078 -7.785 1 93.19 44 PRO B CA 1
ATOM 1443 C C . PRO B 1 44 ? 9.852 -23.141 -9.281 1 93.19 44 PRO B C 1
ATOM 1445 O O . PRO B 1 44 ? 9.578 -22.109 -9.906 1 93.19 44 PRO B O 1
ATOM 1448 N N . PRO B 1 45 ? 9.828 -24.297 -9.75 1 92.38 45 PRO B N 1
ATOM 1449 C CA . PRO B 1 45 ? 9.539 -24.438 -11.172 1 92.38 45 PRO B CA 1
ATOM 1450 C C . PRO B 1 45 ? 8.141 -23.953 -11.547 1 92.38 45 PRO B C 1
ATOM 1452 O O . PRO B 1 45 ? 7.223 -24.016 -10.719 1 92.38 45 PRO B O 1
ATOM 1455 N N . VAL B 1 46 ? 8.062 -23.438 -12.781 1 92.12 46 VAL B N 1
ATOM 1456 C CA . VAL B 1 46 ? 6.801 -22.906 -13.273 1 92.12 46 VAL B CA 1
ATOM 1457 C C . VAL B 1 46 ? 6.121 -23.938 -14.18 1 92.12 46 VAL B C 1
ATOM 1459 O O . VAL B 1 46 ? 6.703 -24.391 -15.164 1 92.12 46 VAL B O 1
ATOM 1462 N N . ASP B 1 47 ? 4.969 -24.281 -13.859 1 90.88 47 ASP B N 1
ATOM 1463 C CA . ASP B 1 47 ? 4.184 -25.172 -14.711 1 90.88 47 ASP B CA 1
ATOM 1464 C C . ASP B 1 47 ? 3.594 -24.422 -15.898 1 90.88 47 ASP B C 1
ATOM 1466 O O . ASP B 1 47 ? 3.428 -23.203 -15.844 1 90.88 47 ASP B O 1
ATOM 1470 N N . PRO B 1 48 ? 3.273 -25.078 -17.078 1 89.25 48 PRO B N 1
ATOM 1471 C CA . PRO B 1 48 ? 2.75 -24.422 -18.266 1 89.25 48 PRO B CA 1
ATOM 1472 C C . PRO B 1 48 ? 1.459 -23.656 -18 1 89.25 48 PRO B C 1
ATOM 1474 O O . PRO B 1 48 ? 1.173 -22.656 -18.672 1 89.25 48 PRO B O 1
ATOM 1477 N N . GLN B 1 49 ? 0.646 -23.984 -17.094 1 95.44 49 GLN B N 1
ATOM 1478 C CA . GLN B 1 49 ? -0.623 -23.328 -16.812 1 95.44 49 GLN B CA 1
ATOM 1479 C C . GLN B 1 49 ? -0.488 -22.344 -15.656 1 95.44 49 GLN B C 1
ATOM 1481 O O . GLN B 1 49 ? -1.382 -22.234 -14.82 1 95.44 49 GLN B O 1
ATOM 1486 N N . THR B 1 50 ? 0.716 -21.656 -15.664 1 97.88 50 THR B N 1
ATOM 1487 C CA . THR B 1 50 ? 0.987 -20.688 -14.609 1 97.88 50 THR B CA 1
ATOM 1488 C C . THR B 1 50 ? 1.083 -19.281 -15.195 1 97.88 50 THR B C 1
ATOM 1490 O O . THR B 1 50 ? 1.708 -19.078 -16.234 1 97.88 50 THR B O 1
ATOM 1493 N N . ARG B 1 51 ? 0.376 -18.344 -14.609 1 98.5 51 ARG B N 1
ATOM 1494 C CA . ARG B 1 51 ? 0.574 -16.922 -14.891 1 98.5 51 ARG B CA 1
ATOM 1495 C C . ARG B 1 51 ? 1.55 -16.297 -13.898 1 98.5 51 ARG B C 1
ATOM 1497 O O . ARG B 1 51 ? 1.463 -16.547 -12.695 1 98.5 51 ARG B O 1
ATOM 1504 N N . ILE B 1 52 ? 2.486 -15.492 -14.438 1 98.19 52 ILE B N 1
ATOM 1505 C CA . ILE B 1 52 ? 3.482 -14.836 -13.602 1 98.19 52 ILE B CA 1
ATOM 1506 C C . ILE B 1 52 ? 3.143 -13.352 -13.461 1 98.19 52 ILE B C 1
ATOM 1508 O O . ILE B 1 52 ? 3.061 -12.633 -14.461 1 98.19 52 ILE B O 1
ATOM 1512 N N . VAL B 1 53 ? 2.928 -12.922 -12.227 1 98.56 53 VAL B N 1
ATOM 1513 C CA . VAL B 1 53 ? 2.717 -11.523 -11.883 1 98.56 53 VAL B CA 1
ATOM 1514 C C . VAL B 1 53 ? 3.914 -10.992 -11.102 1 98.56 53 VAL B C 1
ATOM 1516 O O . VAL B 1 53 ? 4.262 -11.531 -10.047 1 98.56 53 VAL B O 1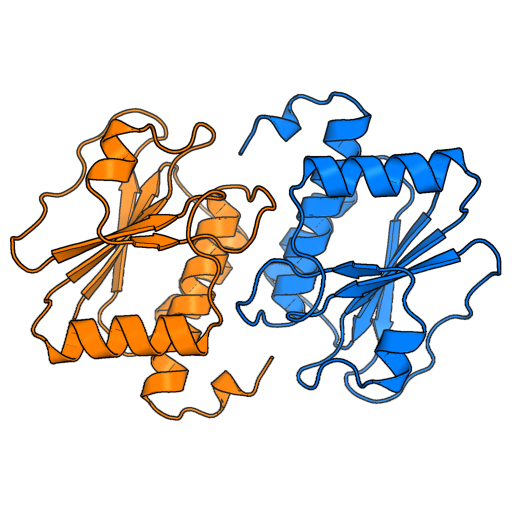
ATOM 1519 N N . MET B 1 54 ? 4.535 -9.969 -11.609 1 97.81 54 MET B N 1
ATOM 1520 C CA . MET B 1 54 ? 5.625 -9.328 -10.883 1 97.81 54 MET B CA 1
ATOM 1521 C C . MET B 1 54 ? 5.176 -8.008 -10.281 1 97.81 54 MET B C 1
ATOM 1523 O O . MET B 1 54 ? 4.594 -7.168 -10.977 1 97.81 54 MET B O 1
ATOM 1527 N N . LEU B 1 55 ? 5.383 -7.863 -8.992 1 97.38 55 LEU B N 1
ATOM 1528 C CA . LEU B 1 55 ? 5.125 -6.57 -8.359 1 97.38 55 LEU B CA 1
ATOM 1529 C C . LEU B 1 55 ? 6.258 -5.59 -8.641 1 97.38 55 LEU B C 1
ATOM 1531 O O . LEU B 1 55 ? 7.406 -5.844 -8.273 1 97.38 55 LEU B O 1
ATOM 1535 N N . ASP B 1 56 ? 5.895 -4.512 -9.297 1 94.31 56 ASP B N 1
ATOM 1536 C CA . ASP B 1 56 ? 6.871 -3.559 -9.812 1 94.31 56 ASP B CA 1
ATOM 1537 C C . ASP B 1 56 ? 6.285 -2.152 -9.883 1 94.31 56 ASP B C 1
ATOM 1539 O O . ASP B 1 56 ? 5.188 -1.959 -10.414 1 94.31 56 ASP B O 1
ATOM 1543 N N . GLU B 1 57 ? 7.012 -1.156 -9.375 1 91.62 57 GLU B N 1
ATOM 1544 C CA . GLU B 1 57 ? 6.504 0.211 -9.352 1 91.62 57 GLU B CA 1
ATOM 1545 C C . GLU B 1 57 ? 6.285 0.744 -10.766 1 91.62 57 GLU B C 1
ATOM 1547 O O . GLU B 1 57 ? 5.543 1.709 -10.961 1 91.62 57 GLU B O 1
ATOM 1552 N N . LEU B 1 58 ? 6.848 0.072 -11.781 1 90 58 LEU B N 1
ATOM 1553 C CA . LEU B 1 58 ? 6.711 0.518 -13.164 1 90 58 LEU B CA 1
ATOM 1554 C C . LEU B 1 58 ? 5.574 -0.223 -13.859 1 90 58 LEU B C 1
ATOM 1556 O O . LEU B 1 58 ? 5.297 0.029 -15.039 1 90 58 LEU B O 1
ATOM 1560 N N . GLY B 1 59 ? 4.926 -1.099 -13.141 1 95.19 59 GLY B N 1
ATOM 1561 C CA . GLY B 1 59 ? 3.881 -1.929 -13.719 1 95.19 59 GLY B CA 1
ATOM 1562 C C . GLY B 1 59 ? 2.551 -1.21 -13.844 1 95.19 59 GLY B C 1
ATOM 1563 O O . GLY B 1 59 ? 2.488 0.016 -13.727 1 95.19 59 GLY B O 1
ATOM 1564 N N . GLU B 1 60 ? 1.531 -1.963 -14.188 1 96.75 60 GLU B N 1
ATOM 1565 C CA . GLU B 1 60 ? 0.169 -1.461 -14.336 1 96.75 60 GLU B CA 1
ATOM 1566 C C . GLU B 1 60 ? -0.455 -1.135 -12.984 1 96.75 60 GLU B C 1
ATOM 1568 O O . GLU B 1 60 ? -0.363 -1.928 -12.047 1 96.75 60 GLU B O 1
ATOM 1573 N N . VAL B 1 61 ? -0.996 0.008 -12.898 1 96.62 61 VAL B N 1
ATOM 1574 C CA . VAL B 1 61 ? -1.775 0.414 -11.734 1 96.62 61 VAL B CA 1
ATOM 1575 C C . VAL B 1 61 ? -3.262 0.174 -12 1 96.62 61 VAL B C 1
ATOM 1577 O O . VAL B 1 61 ? -3.857 0.819 -12.859 1 96.62 61 VAL B O 1
ATOM 1580 N N . MET B 1 62 ? -3.875 -0.75 -11.258 1 95.19 62 MET B N 1
ATOM 1581 C CA . MET B 1 62 ? -5.266 -1.07 -11.562 1 95.19 62 MET B CA 1
ATOM 1582 C C . MET B 1 62 ? -6.121 -1.058 -10.297 1 95.19 62 MET B C 1
ATOM 1584 O O . MET B 1 62 ? -5.625 -1.329 -9.203 1 95.19 62 MET B O 1
ATOM 1588 N N . PRO B 1 63 ? -7.406 -0.714 -10.508 1 96.38 63 PRO B N 1
ATOM 1589 C CA . PRO B 1 63 ? -8.336 -0.827 -9.375 1 96.38 63 PRO B CA 1
ATOM 1590 C C . PRO B 1 63 ? -8.492 -2.264 -8.891 1 96.38 63 PRO B C 1
ATOM 1592 O O . PRO B 1 63 ? -8.305 -3.209 -9.656 1 96.38 63 PRO B O 1
ATOM 1595 N N . SER B 1 64 ? -8.859 -2.371 -7.641 1 97 64 SER B N 1
ATOM 1596 C CA . SER B 1 64 ? -9.055 -3.693 -7.055 1 97 64 SER B CA 1
ATOM 1597 C C . SER B 1 64 ? -10.023 -4.527 -7.887 1 97 64 SER B C 1
ATOM 1599 O O . SER B 1 64 ? -9.82 -5.727 -8.07 1 97 64 SER B O 1
ATOM 1601 N N . ARG B 1 65 ? -11.039 -3.889 -8.422 1 96.38 65 ARG B N 1
ATOM 1602 C CA . ARG B 1 65 ? -12.031 -4.621 -9.203 1 96.38 65 ARG B CA 1
ATOM 1603 C C . ARG B 1 65 ? -11.422 -5.172 -10.492 1 96.38 65 ARG B C 1
ATOM 1605 O O . ARG B 1 65 ? -11.688 -6.309 -10.875 1 96.38 65 ARG B O 1
ATOM 1612 N N . ALA B 1 66 ? -10.641 -4.383 -11.102 1 97.62 66 ALA B N 1
ATOM 1613 C CA . ALA B 1 66 ? -9.977 -4.836 -12.328 1 97.62 66 ALA B CA 1
ATOM 1614 C C . ALA B 1 66 ? -9.016 -5.98 -12.039 1 97.62 66 ALA B C 1
ATOM 1616 O O . ALA B 1 66 ? -8.938 -6.941 -12.812 1 97.62 66 ALA B O 1
ATOM 1617 N N . PHE B 1 67 ? -8.312 -5.898 -10.961 1 98.25 67 PHE B N 1
ATOM 1618 C CA . PHE B 1 67 ? -7.414 -6.961 -10.531 1 98.25 67 PHE B CA 1
ATOM 1619 C C . PHE B 1 67 ? -8.18 -8.25 -10.266 1 98.25 67 PHE B C 1
ATOM 1621 O O . PHE B 1 67 ? -7.785 -9.32 -10.719 1 98.25 67 PHE B O 1
ATOM 1628 N N . ALA B 1 68 ? -9.258 -8.102 -9.594 1 98.31 68 ALA B N 1
ATOM 1629 C CA . ALA B 1 68 ? -10.117 -9.25 -9.297 1 98.31 68 ALA B CA 1
ATOM 1630 C C . ALA B 1 68 ? -10.617 -9.898 -10.586 1 98.31 68 ALA B C 1
ATOM 1632 O O . ALA B 1 68 ? -10.586 -11.125 -10.719 1 98.31 68 ALA B O 1
ATOM 1633 N N . ASP B 1 69 ? -11.086 -9.055 -11.492 1 98.25 69 ASP B N 1
ATOM 1634 C CA . ASP B 1 69 ? -11.609 -9.555 -12.758 1 98.25 69 ASP B CA 1
ATOM 1635 C C . ASP B 1 69 ? -10.531 -10.32 -13.531 1 98.25 69 ASP B C 1
ATOM 1637 O O . ASP B 1 69 ? -10.82 -11.352 -14.141 1 98.25 69 ASP B O 1
ATOM 1641 N N . LYS B 1 70 ? -9.344 -9.812 -13.484 1 98.5 70 LYS B N 1
ATOM 1642 C CA . LYS B 1 70 ? -8.234 -10.477 -14.164 1 98.5 70 LYS B CA 1
ATOM 1643 C C . LYS B 1 70 ? -7.961 -11.852 -13.562 1 98.5 70 LYS B C 1
ATOM 1645 O O . LYS B 1 70 ? -7.824 -12.836 -14.289 1 98.5 70 LYS B O 1
ATOM 1650 N N . LEU B 1 71 ? -7.879 -11.953 -12.273 1 98.56 71 LEU B N 1
ATOM 1651 C CA . LEU B 1 71 ? -7.691 -13.227 -11.594 1 98.56 71 LEU B CA 1
ATOM 1652 C C . LEU B 1 71 ? -8.836 -14.188 -11.914 1 98.56 71 LEU B C 1
ATOM 1654 O O . LEU B 1 71 ? -8.602 -15.367 -12.188 1 98.56 71 LEU B O 1
ATOM 1658 N N . GLY B 1 72 ? -10.047 -13.641 -11.859 1 98.44 72 GLY B N 1
ATOM 1659 C CA . GLY B 1 72 ? -11.211 -14.453 -12.18 1 98.44 72 GLY B CA 1
ATOM 1660 C C . GLY B 1 72 ? -11.164 -15.031 -13.586 1 98.44 72 GLY B C 1
ATOM 1661 O O . GLY B 1 72 ? -11.469 -16.203 -13.789 1 98.44 72 GLY B O 1
ATOM 1662 N N . ARG B 1 73 ? -10.836 -14.188 -14.516 1 98.5 73 ARG B N 1
ATOM 1663 C CA . ARG B 1 73 ? -10.727 -14.633 -15.898 1 98.5 73 ARG B CA 1
ATOM 1664 C C . ARG B 1 73 ? -9.68 -15.734 -16.047 1 98.5 73 ARG B C 1
ATOM 1666 O O . ARG B 1 73 ? -9.914 -16.734 -16.719 1 98.5 73 ARG B O 1
ATOM 1673 N N . TRP B 1 74 ? -8.516 -15.539 -15.398 1 98.62 74 TRP B N 1
ATOM 1674 C CA . TRP B 1 74 ? -7.465 -16.547 -15.438 1 98.62 74 TRP B CA 1
ATOM 1675 C C . TRP B 1 74 ? -7.969 -17.875 -14.859 1 98.62 74 TRP B C 1
ATOM 1677 O O . TRP B 1 74 ? -7.766 -18.938 -15.461 1 98.62 74 TRP B O 1
ATOM 1687 N N . ARG B 1 75 ? -8.602 -17.812 -13.758 1 97.81 75 ARG B N 1
ATOM 1688 C CA . ARG B 1 75 ? -9.172 -19 -13.148 1 97.81 75 ARG B CA 1
ATOM 1689 C C . ARG B 1 75 ? -10.141 -19.703 -14.094 1 97.81 75 ARG B C 1
ATOM 1691 O O . ARG B 1 75 ? -10.047 -20.922 -14.297 1 97.81 75 ARG B O 1
ATOM 1698 N N . ASP B 1 76 ? -11 -18.938 -14.742 1 97.81 76 ASP B N 1
ATOM 1699 C CA . ASP B 1 76 ? -12.023 -19.484 -15.625 1 97.81 76 ASP B CA 1
ATOM 1700 C C . ASP B 1 76 ? -11.406 -20.047 -16.906 1 97.81 76 ASP B C 1
ATOM 1702 O O . ASP B 1 76 ? -11.961 -20.953 -17.516 1 97.81 76 ASP B O 1
ATOM 1706 N N . ASP B 1 77 ? -10.289 -19.578 -17.266 1 97.5 77 ASP B N 1
ATOM 1707 C CA . ASP B 1 77 ? -9.594 -20 -18.484 1 97.5 77 ASP B CA 1
ATOM 1708 C C . ASP B 1 77 ? -8.742 -21.234 -18.234 1 97.5 77 ASP B C 1
ATOM 1710 O O . ASP B 1 77 ? -8.023 -21.703 -19.125 1 97.5 77 ASP B O 1
ATOM 1714 N N . GLY B 1 78 ? -8.688 -21.688 -17.047 1 96.81 78 GLY B N 1
ATOM 1715 C CA . GLY B 1 78 ? -8.031 -22.953 -16.766 1 96.81 78 GLY B CA 1
ATOM 1716 C C . GLY B 1 78 ? -6.629 -22.781 -16.203 1 96.81 78 GLY B C 1
ATOM 1717 O O . GLY B 1 78 ? -5.891 -23.766 -16.078 1 96.81 78 GLY B O 1
ATOM 1718 N N . VAL B 1 79 ? -6.254 -21.578 -15.875 1 98.12 79 VAL B N 1
ATOM 1719 C CA . VAL B 1 79 ? -4.977 -21.344 -15.211 1 98.12 79 VAL B CA 1
ATOM 1720 C C . VAL B 1 79 ? -4.953 -22.094 -13.875 1 98.12 79 VAL B C 1
ATOM 1722 O O . VAL B 1 79 ? -5.91 -22.016 -13.094 1 98.12 79 VAL B O 1
ATOM 1725 N N . ARG B 1 80 ? -3.877 -22.781 -13.609 1 97.69 80 ARG B N 1
ATOM 1726 C CA . ARG B 1 80 ? -3.799 -23.609 -12.406 1 97.69 80 ARG B CA 1
ATOM 1727 C C . ARG B 1 80 ? -3.115 -22.859 -11.273 1 97.69 80 ARG B C 1
ATOM 1729 O O . ARG B 1 80 ? -3.385 -23.125 -10.094 1 97.69 80 ARG B O 1
ATOM 1736 N N . GLU B 1 81 ? -2.189 -21.938 -11.656 1 98.44 81 GLU B N 1
ATOM 1737 C CA . GLU B 1 81 ? -1.43 -21.156 -10.68 1 98.44 81 GLU B CA 1
ATOM 1738 C C . GLU B 1 81 ? -1.193 -19.734 -11.164 1 98.44 81 GLU B C 1
ATOM 1740 O O . GLU B 1 81 ? -0.865 -19.516 -12.336 1 98.44 81 GLU B O 1
ATOM 1745 N N . THR B 1 82 ? -1.459 -18.797 -10.328 1 98.75 82 THR B N 1
ATOM 1746 C CA . THR B 1 82 ? -0.908 -17.453 -10.477 1 98.75 82 THR B CA 1
ATOM 1747 C C . THR B 1 82 ? 0.204 -17.219 -9.461 1 98.75 82 THR B C 1
ATOM 1749 O O . THR B 1 82 ? -0.023 -17.312 -8.25 1 98.75 82 THR B O 1
ATOM 1752 N N . ARG B 1 83 ? 1.381 -16.969 -9.984 1 98.5 83 ARG B N 1
ATOM 1753 C CA . ARG B 1 83 ? 2.551 -16.75 -9.141 1 98.5 83 ARG B CA 1
ATOM 1754 C C . ARG B 1 83 ? 2.896 -15.266 -9.047 1 98.5 83 ARG B C 1
ATOM 1756 O O . ARG B 1 83 ? 3.143 -14.617 -10.07 1 98.5 83 ARG B O 1
ATOM 1763 N N . PHE B 1 84 ? 2.885 -14.805 -7.836 1 98.69 84 PHE B N 1
ATOM 1764 C CA . PHE B 1 84 ? 3.254 -13.422 -7.555 1 98.69 84 PHE B CA 1
ATOM 1765 C C . PHE B 1 84 ? 4.699 -13.336 -7.078 1 98.69 84 PHE B C 1
ATOM 1767 O O . PHE B 1 84 ? 5.055 -13.922 -6.055 1 98.69 84 PHE B O 1
ATOM 1774 N N . MET B 1 85 ? 5.477 -12.539 -7.844 1 97.31 85 MET B N 1
ATOM 1775 C CA . MET B 1 85 ? 6.887 -12.375 -7.516 1 97.31 85 MET B CA 1
ATOM 1776 C C . MET B 1 85 ? 7.137 -11.039 -6.824 1 97.31 85 MET B C 1
ATOM 1778 O O . MET B 1 85 ? 6.75 -9.992 -7.34 1 97.31 85 MET B O 1
ATOM 1782 N N . ILE B 1 86 ? 7.707 -11.094 -5.648 1 96.69 86 ILE B N 1
ATOM 1783 C CA . ILE B 1 86 ? 8.133 -9.898 -4.926 1 96.69 86 ILE B CA 1
ATOM 1784 C C . ILE B 1 86 ? 9.656 -9.898 -4.785 1 96.69 86 ILE B C 1
ATOM 1786 O O . ILE B 1 86 ? 10.234 -10.805 -4.176 1 96.69 86 ILE B O 1
ATOM 1790 N N . GLY B 1 87 ? 10.25 -8.945 -5.344 1 92.31 87 GLY B N 1
ATOM 1791 C CA . GLY B 1 87 ? 11.703 -8.844 -5.352 1 92.31 87 GLY B CA 1
ATOM 1792 C C . GLY B 1 87 ? 12.273 -8.266 -4.07 1 92.31 87 GLY B C 1
ATOM 1793 O O . GLY B 1 87 ? 11.516 -7.867 -3.18 1 92.31 87 GLY B O 1
ATOM 1794 N N . ALA B 1 88 ? 13.578 -8.258 -4.094 1 86.94 88 ALA B N 1
ATOM 1795 C CA . ALA B 1 88 ? 14.289 -7.57 -3.014 1 86.94 88 ALA B CA 1
ATOM 1796 C C . ALA B 1 88 ? 14.422 -6.078 -3.309 1 86.94 88 ALA B C 1
ATOM 1798 O O . ALA B 1 88 ? 13.672 -5.531 -4.125 1 86.94 88 ALA B O 1
ATOM 1799 N N . ALA B 1 89 ? 15.281 -5.395 -2.557 1 79.56 89 ALA B N 1
ATOM 1800 C CA . ALA B 1 89 ? 15.414 -3.943 -2.623 1 79.56 89 ALA B CA 1
ATOM 1801 C C . ALA B 1 89 ? 15.789 -3.494 -4.031 1 79.56 89 ALA B C 1
ATOM 1803 O O . ALA B 1 89 ? 15.391 -2.416 -4.477 1 79.56 89 ALA B O 1
ATOM 1804 N N . ASP B 1 90 ? 16.359 -4.398 -4.785 1 81.31 90 ASP B N 1
ATOM 1805 C CA . ASP B 1 90 ? 16.844 -4.008 -6.105 1 81.31 90 ASP B CA 1
ATOM 1806 C C . ASP B 1 90 ? 15.773 -4.227 -7.172 1 81.31 90 ASP B C 1
ATOM 1808 O O . ASP B 1 90 ? 15.922 -3.777 -8.312 1 81.31 90 ASP B O 1
ATOM 1812 N N . GLY B 1 91 ? 14.742 -4.777 -6.836 1 85.88 91 GLY B N 1
ATOM 1813 C CA . GLY B 1 91 ? 13.664 -5.031 -7.777 1 85.88 91 GLY B CA 1
ATOM 1814 C C . GLY B 1 91 ? 14.047 -6.008 -8.875 1 85.88 91 GLY B C 1
ATOM 1815 O O . GLY B 1 91 ? 14.805 -6.949 -8.633 1 85.88 91 GLY B O 1
ATOM 1816 N N . PHE B 1 92 ? 13.352 -5.977 -10.023 1 88.38 92 PHE B N 1
ATOM 1817 C CA . PHE B 1 92 ? 13.531 -6.898 -11.133 1 88.38 92 PHE B CA 1
ATOM 1818 C C . PHE B 1 92 ? 14.273 -6.227 -12.281 1 88.38 92 PHE B C 1
ATOM 1820 O O . PHE B 1 92 ? 14.18 -5.012 -12.461 1 88.38 92 PHE B O 1
ATOM 1827 N N . ASP B 1 93 ? 15 -7.051 -12.953 1 87.12 93 ASP B N 1
ATOM 1828 C CA . ASP B 1 93 ? 15.656 -6.52 -14.141 1 87.12 93 ASP B CA 1
ATOM 1829 C C . ASP B 1 93 ? 14.781 -6.691 -15.383 1 87.12 93 ASP B C 1
ATOM 1831 O O . ASP B 1 93 ? 13.664 -7.219 -15.289 1 87.12 93 ASP B O 1
ATOM 1835 N N . ASP B 1 94 ? 15.25 -6.219 -16.469 1 90.06 94 ASP B N 1
ATOM 1836 C CA . ASP B 1 94 ? 14.461 -6.207 -17.703 1 90.06 94 ASP B CA 1
ATOM 1837 C C . ASP B 1 94 ? 14.156 -7.629 -18.172 1 90.06 94 ASP B C 1
ATOM 1839 O O . ASP B 1 94 ? 13.078 -7.891 -18.703 1 90.06 94 ASP B O 1
ATOM 1843 N N . ALA B 1 95 ? 15.102 -8.477 -18.031 1 87.12 95 ALA B N 1
ATOM 1844 C CA . ALA B 1 95 ? 14.891 -9.867 -18.438 1 87.12 95 ALA B CA 1
ATOM 1845 C C . ALA B 1 95 ? 13.766 -10.5 -17.625 1 87.12 95 ALA B C 1
ATOM 1847 O O . ALA B 1 95 ? 12.938 -11.227 -18.172 1 87.12 95 ALA B O 1
ATOM 1848 N N . ASP B 1 96 ? 13.711 -10.203 -16.312 1 87.31 96 ASP B N 1
ATOM 1849 C CA . ASP B 1 96 ? 12.625 -10.68 -15.445 1 87.31 96 ASP B CA 1
ATOM 1850 C C . ASP B 1 96 ? 11.273 -10.156 -15.93 1 87.31 96 ASP B C 1
ATOM 1852 O O . ASP B 1 96 ? 10.328 -10.93 -16.094 1 87.31 96 ASP B O 1
ATOM 1856 N N . ARG B 1 97 ? 11.219 -8.891 -16.188 1 91 97 ARG B N 1
ATOM 1857 C CA . ARG B 1 97 ? 9.977 -8.219 -16.547 1 91 97 ARG B CA 1
ATOM 1858 C C . ARG B 1 97 ? 9.406 -8.781 -17.844 1 91 97 ARG B C 1
ATOM 1860 O O . ARG B 1 97 ? 8.188 -8.891 -18 1 91 97 ARG B O 1
ATOM 1867 N N . ALA B 1 98 ? 10.289 -9.203 -18.766 1 91.12 98 ALA B N 1
ATOM 1868 C CA . ALA B 1 98 ? 9.867 -9.719 -20.062 1 91.12 98 ALA B CA 1
ATOM 1869 C C . ALA B 1 98 ? 9.141 -11.055 -19.922 1 91.12 98 ALA B C 1
ATOM 1871 O O . ALA B 1 98 ? 8.289 -11.398 -20.75 1 91.12 98 ALA B O 1
ATOM 1872 N N . GLY B 1 99 ? 9.391 -11.727 -18.875 1 91.75 99 GLY B N 1
ATOM 1873 C CA . GLY B 1 99 ? 8.797 -13.031 -18.656 1 91.75 99 GLY B CA 1
ATOM 1874 C C . GLY B 1 99 ? 7.488 -12.969 -17.891 1 91.75 99 GLY B C 1
ATOM 1875 O O . GLY B 1 99 ? 6.805 -13.984 -17.734 1 91.75 99 GLY B O 1
ATOM 1876 N N . ALA B 1 100 ? 7.07 -11.812 -17.484 1 96.5 100 ALA B N 1
ATOM 1877 C CA . ALA B 1 100 ? 5.871 -11.664 -16.672 1 96.5 100 ALA B CA 1
ATOM 1878 C C . ALA B 1 100 ? 4.621 -11.594 -17.547 1 96.5 100 ALA B C 1
ATOM 1880 O O . ALA B 1 100 ? 4.637 -10.984 -18.625 1 96.5 100 ALA B O 1
ATOM 1881 N N . ASP B 1 101 ? 3.586 -12.227 -17.109 1 97.38 101 ASP B N 1
ATOM 1882 C CA . ASP B 1 101 ? 2.281 -12.07 -17.734 1 97.38 101 ASP B CA 1
ATOM 1883 C C . ASP B 1 101 ? 1.646 -10.734 -17.359 1 97.38 101 ASP B C 1
ATOM 1885 O O . ASP B 1 101 ? 0.813 -10.203 -18.109 1 97.38 101 ASP B O 1
ATOM 1889 N N . LEU B 1 102 ? 2.033 -10.203 -16.188 1 97.94 102 LEU B N 1
ATOM 1890 C CA . LEU B 1 102 ? 1.553 -8.922 -15.68 1 97.94 102 LEU B CA 1
ATOM 1891 C C . LEU B 1 102 ? 2.594 -8.273 -14.773 1 97.94 102 LEU B C 1
ATOM 1893 O O . LEU B 1 102 ? 3.154 -8.938 -13.898 1 97.94 102 LEU B O 1
ATOM 1897 N N . LEU B 1 103 ? 2.914 -7.07 -15.117 1 97.75 103 LEU B N 1
ATOM 1898 C CA . LEU B 1 103 ? 3.572 -6.207 -14.141 1 97.75 103 LEU B CA 1
ATOM 1899 C C . LEU B 1 103 ? 2.549 -5.398 -13.352 1 97.75 103 LEU B C 1
ATOM 1901 O O . LEU B 1 103 ? 1.828 -4.574 -13.922 1 97.75 103 LEU B O 1
ATOM 1905 N N . LEU B 1 104 ? 2.5 -5.676 -12.031 1 98.12 104 LEU B N 1
ATOM 1906 C CA . LEU B 1 104 ? 1.497 -5.055 -11.172 1 98.12 104 LEU B CA 1
ATOM 1907 C C . LEU B 1 104 ? 2.135 -4.02 -10.25 1 98.12 104 LEU B C 1
ATOM 1909 O O . LEU B 1 104 ? 3.109 -4.316 -9.555 1 98.12 104 LEU B O 1
ATOM 1913 N N . SER B 1 105 ? 1.607 -2.83 -10.344 1 97 105 SER B N 1
ATOM 1914 C CA . SER B 1 105 ? 2.062 -1.769 -9.453 1 97 105 SER B CA 1
ATOM 1915 C C . SER B 1 105 ? 0.974 -1.374 -8.461 1 97 105 SER B C 1
ATOM 1917 O O . SER B 1 105 ? -0.179 -1.168 -8.844 1 97 105 SER B O 1
ATOM 1919 N N . PHE B 1 106 ? 1.325 -1.294 -7.176 1 97.44 106 PHE B N 1
ATOM 1920 C CA . PHE B 1 106 ? 0.414 -0.774 -6.164 1 97.44 106 PHE B CA 1
ATOM 1921 C C . PHE B 1 106 ? 0.553 0.738 -6.035 1 97.44 106 PHE B C 1
ATOM 1923 O O . PHE B 1 106 ? 0.301 1.301 -4.965 1 97.44 106 PHE B O 1
ATOM 1930 N N . GLY B 1 107 ? 0.9 1.358 -7.148 1 96.44 107 GLY B N 1
ATOM 1931 C CA . GLY B 1 107 ? 1.221 2.775 -7.207 1 96.44 107 GLY B CA 1
ATOM 1932 C C . GLY B 1 107 ? 2.662 3.045 -7.594 1 96.44 107 GLY B C 1
ATOM 1933 O O . GLY B 1 107 ? 3.428 2.113 -7.844 1 96.44 107 GLY B O 1
ATOM 1934 N N . ARG B 1 108 ? 3.014 4.32 -7.629 1 95.31 108 ARG B N 1
ATOM 1935 C CA . ARG B 1 108 ? 4.348 4.691 -8.094 1 95.31 108 ARG B CA 1
ATOM 1936 C C . ARG B 1 108 ? 5.301 4.898 -6.926 1 95.31 108 ARG B C 1
ATOM 1938 O O . ARG B 1 108 ? 6.508 5.051 -7.121 1 95.31 108 ARG B O 1
ATOM 1945 N N . ALA B 1 109 ? 4.703 4.902 -5.773 1 95.94 109 ALA B N 1
ATOM 1946 C CA . ALA B 1 109 ? 5.547 4.953 -4.582 1 95.94 109 ALA B CA 1
ATOM 1947 C C . ALA B 1 109 ? 6.332 3.658 -4.41 1 95.94 109 ALA B C 1
ATOM 1949 O O . ALA B 1 109 ? 5.848 2.58 -4.766 1 95.94 109 ALA B O 1
ATOM 1950 N N . THR B 1 110 ? 7.484 3.738 -3.898 1 94.62 110 THR B N 1
ATOM 1951 C CA . THR B 1 110 ? 8.281 2.566 -3.557 1 94.62 110 THR B CA 1
ATOM 1952 C C . THR B 1 110 ? 7.863 2.002 -2.201 1 94.62 110 THR B C 1
ATOM 1954 O O . THR B 1 110 ? 7.754 2.744 -1.223 1 94.62 110 THR B O 1
ATOM 1957 N N . TRP B 1 111 ? 7.633 0.746 -2.186 1 95.81 111 TRP B N 1
ATOM 1958 C CA . TRP B 1 111 ? 7.258 0.078 -0.945 1 95.81 111 TRP B CA 1
ATOM 1959 C C . TRP B 1 111 ? 8.328 -0.922 -0.518 1 95.81 111 TRP B C 1
ATOM 1961 O O . TRP B 1 111 ? 8.883 -1.639 -1.353 1 95.81 111 TRP B O 1
ATOM 1971 N N . PRO B 1 112 ? 8.641 -0.975 0.783 1 94.62 112 PRO B N 1
ATOM 1972 C CA . PRO B 1 112 ? 9.5 -2.07 1.232 1 94.62 112 PRO B CA 1
ATOM 1973 C C . PRO B 1 112 ? 8.906 -3.447 0.951 1 94.62 112 PRO B C 1
ATOM 1975 O O . PRO B 1 112 ? 7.688 -3.629 1.058 1 94.62 112 PRO B O 1
ATOM 1978 N N . HIS B 1 113 ? 9.68 -4.395 0.684 1 94.69 113 HIS B N 1
ATOM 1979 C CA . HIS B 1 113 ? 9.195 -5.668 0.158 1 94.69 113 HIS B CA 1
ATOM 1980 C C . HIS B 1 113 ? 8.344 -6.402 1.19 1 94.69 113 HIS B C 1
ATOM 1982 O O . HIS B 1 113 ? 7.398 -7.105 0.834 1 94.69 113 HIS B O 1
ATOM 1988 N N . MET B 1 114 ? 8.648 -6.219 2.52 1 95.38 114 MET B N 1
ATOM 1989 C CA . MET B 1 114 ? 7.824 -6.898 3.51 1 95.38 114 MET B CA 1
ATOM 1990 C C . MET B 1 114 ? 6.434 -6.273 3.582 1 95.38 114 MET B C 1
ATOM 1992 O O . MET B 1 114 ? 5.441 -6.98 3.752 1 95.38 114 MET B O 1
ATOM 1996 N N . LEU B 1 115 ? 6.379 -4.992 3.459 1 97.19 115 LEU B N 1
ATOM 1997 C CA . LEU B 1 115 ? 5.086 -4.316 3.436 1 97.19 115 LEU B CA 1
ATOM 1998 C C . LEU B 1 115 ? 4.328 -4.641 2.15 1 97.19 115 LEU B C 1
ATOM 2000 O O . LEU B 1 115 ? 3.113 -4.848 2.176 1 97.19 115 LEU B O 1
ATOM 2004 N N . ALA B 1 116 ? 5.039 -4.695 1.055 1 97.38 116 ALA B N 1
ATOM 2005 C CA . ALA B 1 116 ? 4.422 -5.055 -0.22 1 97.38 116 ALA B CA 1
ATOM 2006 C C . ALA B 1 116 ? 3.775 -6.438 -0.147 1 97.38 116 ALA B C 1
ATOM 2008 O O . ALA B 1 116 ? 2.736 -6.676 -0.765 1 97.38 116 ALA B O 1
ATOM 2009 N N . ARG B 1 117 ? 4.395 -7.34 0.546 1 98.19 117 ARG B N 1
ATOM 2010 C CA . ARG B 1 117 ? 3.836 -8.68 0.723 1 98.19 117 ARG B CA 1
ATOM 2011 C C . ARG B 1 117 ? 2.498 -8.625 1.451 1 98.19 117 ARG B C 1
ATOM 2013 O O . ARG B 1 117 ? 1.548 -9.312 1.071 1 98.19 117 ARG B O 1
ATOM 2020 N N . ALA B 1 118 ? 2.432 -7.805 2.512 1 98.69 118 ALA B N 1
ATOM 2021 C CA . ALA B 1 118 ? 1.181 -7.617 3.24 1 98.69 118 ALA B CA 1
ATOM 2022 C C . ALA B 1 118 ? 0.123 -6.965 2.354 1 98.69 118 ALA B C 1
ATOM 2024 O O . ALA B 1 118 ? -1.048 -7.352 2.387 1 98.69 118 ALA B O 1
ATOM 2025 N N . MET B 1 119 ? 0.539 -5.98 1.582 1 98.62 119 MET B N 1
ATOM 2026 C CA . MET B 1 119 ? -0.351 -5.305 0.646 1 98.62 119 MET B CA 1
ATOM 2027 C C . MET B 1 119 ? -0.929 -6.285 -0.366 1 98.62 119 MET B C 1
ATOM 2029 O O . MET B 1 119 ? -2.133 -6.277 -0.628 1 98.62 119 MET B O 1
ATOM 2033 N N . LEU B 1 120 ? -0.07 -7.117 -0.859 1 98.81 120 LEU B N 1
ATOM 2034 C CA . LEU B 1 120 ? -0.525 -8.117 -1.82 1 98.81 120 LEU B CA 1
ATOM 2035 C C . LEU B 1 120 ? -1.531 -9.07 -1.182 1 98.81 120 LEU B C 1
ATOM 2037 O O . LEU B 1 120 ? -2.574 -9.359 -1.771 1 98.81 120 LEU B O 1
ATOM 2041 N N . ALA B 1 121 ? -1.209 -9.555 0.01 1 98.81 121 ALA B N 1
ATOM 2042 C CA . ALA B 1 121 ? -2.119 -10.453 0.712 1 98.81 121 ALA B CA 1
ATOM 2043 C C . ALA B 1 121 ? -3.494 -9.82 0.89 1 98.81 121 ALA B C 1
ATOM 2045 O O . ALA B 1 121 ? -4.52 -10.477 0.702 1 98.81 121 ALA B O 1
ATOM 2046 N N . GLU B 1 122 ? -3.504 -8.539 1.236 1 98.56 122 GLU B N 1
ATOM 2047 C CA . GLU B 1 122 ? -4.762 -7.812 1.36 1 98.56 122 GLU B CA 1
ATOM 2048 C C . GLU B 1 122 ? -5.52 -7.793 0.035 1 98.56 122 GLU B C 1
ATOM 2050 O O . GLU B 1 122 ? -6.727 -8.039 0 1 98.56 122 GLU B O 1
ATOM 2055 N N . GLN B 1 123 ? -4.871 -7.508 -1.071 1 98.44 123 GLN B N 1
ATOM 2056 C CA . GLN B 1 123 ? -5.535 -7.398 -2.365 1 98.44 123 GLN B CA 1
ATOM 2057 C C . GLN B 1 123 ? -6.016 -8.758 -2.855 1 98.44 123 GLN B C 1
ATOM 2059 O O . GLN B 1 123 ? -7.031 -8.852 -3.545 1 98.44 123 GLN B O 1
ATOM 2064 N N . LEU B 1 124 ? -5.246 -9.836 -2.496 1 98.69 124 LEU B N 1
ATOM 2065 C CA . LEU B 1 124 ? -5.715 -11.172 -2.84 1 98.69 124 LEU B CA 1
ATOM 2066 C C . LEU B 1 124 ? -7 -11.508 -2.09 1 98.69 124 LEU B C 1
ATOM 2068 O O . LEU B 1 124 ? -7.926 -12.078 -2.666 1 98.69 124 LEU B O 1
ATOM 2072 N N . TRP B 1 125 ? -7.066 -11.125 -0.841 1 98.25 125 TRP B N 1
ATOM 2073 C CA . TRP B 1 125 ? -8.297 -11.312 -0.081 1 98.25 125 TRP B CA 1
ATOM 2074 C C . TRP B 1 125 ? -9.438 -10.477 -0.674 1 98.25 125 TRP B C 1
ATOM 2076 O O . TRP B 1 125 ? -10.547 -10.984 -0.863 1 98.25 125 TRP B O 1
ATOM 2086 N N . ARG B 1 126 ? -9.125 -9.281 -1.008 1 97.56 126 ARG B N 1
ATOM 2087 C CA . ARG B 1 126 ? -10.125 -8.391 -1.581 1 97.56 126 ARG B CA 1
ATOM 2088 C C . ARG B 1 126 ? -10.625 -8.914 -2.926 1 97.56 126 ARG B C 1
ATOM 2090 O O . ARG B 1 126 ? -11.82 -8.891 -3.203 1 97.56 126 ARG B O 1
ATOM 2097 N N . ALA B 1 127 ? -9.734 -9.375 -3.732 1 98 127 ALA B N 1
ATOM 2098 C CA . ALA B 1 127 ? -10.109 -9.914 -5.035 1 98 127 ALA B CA 1
ATOM 2099 C C . ALA B 1 127 ? -11.023 -11.133 -4.887 1 98 127 ALA B C 1
ATOM 2101 O O . ALA B 1 127 ? -12.055 -11.234 -5.555 1 98 127 ALA B O 1
ATOM 2102 N N . ALA B 1 128 ? -10.609 -12.016 -3.986 1 97.44 128 ALA B N 1
ATOM 2103 C CA . ALA B 1 128 ? -11.438 -13.195 -3.732 1 97.44 128 ALA B CA 1
ATOM 2104 C C . ALA B 1 128 ? -12.82 -12.797 -3.225 1 97.44 128 ALA B C 1
ATOM 2106 O O . ALA B 1 128 ? -13.828 -13.391 -3.617 1 97.44 128 ALA B O 1
ATOM 2107 N N . SER B 1 129 ? -12.82 -11.773 -2.375 1 96.81 129 SER B N 1
ATOM 2108 C CA . SER B 1 129 ? -14.078 -11.289 -1.819 1 96.81 129 SER B CA 1
ATOM 2109 C C . SER B 1 129 ? -14.961 -10.68 -2.904 1 96.81 129 SER B C 1
ATOM 2111 O O . SER B 1 129 ? -16.172 -10.922 -2.934 1 96.81 129 SER B O 1
ATOM 2113 N N . ILE B 1 130 ? -14.367 -9.906 -3.764 1 96.69 130 ILE B N 1
ATOM 2114 C CA . ILE B 1 130 ? -15.094 -9.289 -4.8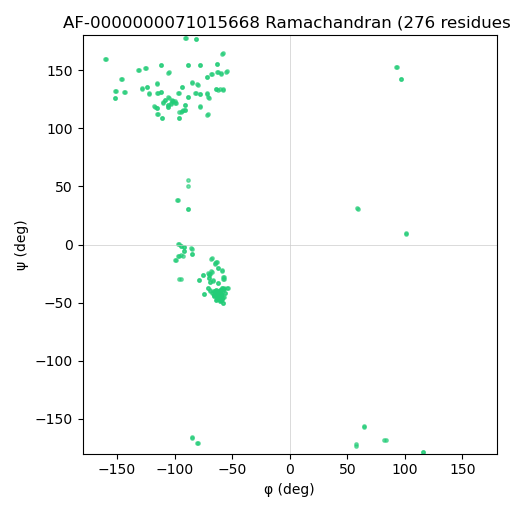67 1 96.69 130 ILE B CA 1
ATOM 2115 C C . ILE B 1 130 ? -15.719 -10.375 -5.742 1 96.69 130 ILE B C 1
ATOM 2117 O O . ILE B 1 130 ? -16.906 -10.312 -6.062 1 96.69 130 ILE B O 1
ATOM 2121 N N . LEU B 1 131 ? -14.984 -11.375 -6.086 1 97 131 LEU B N 1
ATOM 2122 C CA . LEU B 1 131 ? -15.43 -12.43 -6.996 1 97 131 LEU B CA 1
ATOM 2123 C C . LEU B 1 131 ? -16.5 -13.297 -6.34 1 97 131 LEU B C 1
ATOM 2125 O O . LEU B 1 131 ? -17.344 -13.867 -7.023 1 97 131 LEU B O 1
ATOM 2129 N N . ALA B 1 132 ? -16.453 -13.32 -5.008 1 95.88 132 ALA B N 1
ATOM 2130 C CA . ALA B 1 132 ? -17.422 -14.117 -4.262 1 95.88 132 ALA B CA 1
ATOM 2131 C C . ALA B 1 132 ? -18.625 -13.266 -3.842 1 95.88 132 ALA B C 1
ATOM 2133 O O . ALA B 1 132 ? -19.516 -13.742 -3.148 1 95.88 132 ALA B O 1
ATOM 2134 N N . ASN B 1 133 ? -18.609 -11.898 -4.199 1 93.38 133 ASN B N 1
ATOM 2135 C CA . ASN B 1 133 ? -19.641 -10.945 -3.797 1 93.38 133 ASN B CA 1
ATOM 2136 C C . ASN B 1 133 ? -19.75 -10.852 -2.279 1 93.38 133 ASN B C 1
ATOM 2138 O O . ASN B 1 133 ? -20.859 -10.781 -1.739 1 93.38 133 ASN B O 1
ATOM 2142 N N . HIS B 1 134 ? -18.703 -11.055 -1.688 1 89.94 134 HIS B N 1
ATOM 2143 C CA . HIS B 1 134 ? -18.609 -10.867 -0.244 1 89.94 134 HIS B CA 1
ATOM 2144 C C . HIS B 1 134 ? -18.641 -9.391 0.122 1 89.94 134 HIS B C 1
ATOM 2146 O O . HIS B 1 134 ? -18.047 -8.562 -0.573 1 89.94 134 HIS B O 1
ATOM 2152 N N . PRO B 1 135 ? -19.25 -8.953 1.243 1 83.56 135 PRO B N 1
ATOM 2153 C CA . PRO B 1 135 ? -19.391 -7.551 1.623 1 83.56 135 PRO B CA 1
ATOM 2154 C C . PRO B 1 135 ? -18.062 -6.867 1.908 1 83.56 135 PRO B C 1
ATOM 2156 O O . PRO B 1 135 ? -17.969 -5.637 1.875 1 83.56 135 PRO B O 1
ATOM 2159 N N . TYR B 1 136 ? -17.094 -7.531 2.1 1 79.88 136 TYR B N 1
ATOM 2160 C CA . TYR B 1 136 ? -15.789 -6.949 2.416 1 79.88 136 TYR B CA 1
ATOM 2161 C C . TYR B 1 136 ? -15.344 -5.977 1.328 1 79.88 136 TYR B C 1
ATOM 2163 O O . TYR B 1 136 ? -14.656 -4.992 1.608 1 79.88 136 TYR B O 1
ATOM 2171 N N . HIS B 1 137 ? -15.75 -6.23 0.203 1 68.06 137 HIS B N 1
ATOM 2172 C CA . HIS B 1 137 ? -15.234 -5.426 -0.897 1 68.06 137 HIS B CA 1
ATOM 2173 C C . HIS B 1 137 ? -15.719 -3.984 -0.805 1 68.06 137 HIS B C 1
ATOM 2175 O O . HIS B 1 137 ? -15.141 -3.092 -1.434 1 68.06 137 HIS B O 1
ATOM 2181 N N . ARG B 1 138 ? -16.672 -3.869 0.078 1 63.41 138 ARG B N 1
ATOM 2182 C CA . ARG B 1 138 ? -17.219 -2.527 0.285 1 63.41 138 ARG B CA 1
ATOM 2183 C C . ARG B 1 138 ? -16.516 -1.833 1.449 1 63.41 138 ARG B C 1
ATOM 2185 O O . ARG B 1 138 ? -16.719 -0.635 1.669 1 63.41 138 ARG B O 1
ATOM 2192 N N . GLU B 1 139 ? -15.68 -2.646 2.178 1 57.28 139 GLU B N 1
ATOM 2193 C CA . GLU B 1 139 ? -15.102 -2.162 3.43 1 57.28 139 GLU B CA 1
ATOM 2194 C C . GLU B 1 139 ? -13.781 -1.439 3.186 1 57.28 139 GLU B C 1
ATOM 2196 O O . GLU B 1 139 ? -12.883 -1.484 4.023 1 57.28 139 GLU B O 1
ATOM 2201 N N . GLY B 1 140 ? -13.867 -0.477 2.346 1 50.34 140 GLY B N 1
ATOM 2202 C CA . GLY B 1 140 ? -12.664 0.344 2.295 1 50.34 140 GLY B CA 1
ATOM 2203 C C . GLY B 1 140 ? -12.461 1.173 3.549 1 50.34 140 GLY B C 1
ATOM 2204 O O . GLY B 1 140 ? -13.398 1.405 4.309 1 50.34 140 GLY B O 1
#

Radius of gyration: 18.82 Å; Cα contacts (8 Å, |Δi|>4): 552; chains: 2; bounding box: 40×54×39 Å